Protein AF-A0A4W5K0P4-F1 (afdb_monomer_lite)

pLDDT: mean 74.25, std 20.47, range [33.38, 96.25]

InterPro domains:
  IPR008952 Tetraspanin, EC2 domain superfamily [G3DSA:1.10.1450.10] (72-177)
  IPR008952 Tetraspanin, EC2 domain superfamily [SSF48652] (76-177)
  IPR018499 Tetraspanin/Peripherin [PF00335] (19-196)
  IPR018499 Tetraspanin/Peripherin [PTHR19282] (19-193)
  IPR018503 Tetraspanin, conserved site [PS00421] (25-47)

Foldseek 3Di:
DVVVVVVCVPAPVNVVVVVVVVVVVVVVVVLVVLCVCCVVVVDPVSNVVSVVVVVVVVVVVVVVVVVCVVCVVCVDLVNQLVCCQEPAAAPPNPDPVNVVVLCLCQVLLADGQAWLQSNVNGNNCVNPVLFSGHLSQFDADPDPPDRDQDPSSCVRNPNPVGGRGGHSNVSVCVVCVVVVVVVVVVVVVVVVCCVVDDDPCVVVVVVVVVVCVVWFDDWDWDWDDDPDDDTWTWTWTDGPPDTDTDGDDDDD

Secondary structure (DSSP, 8-state):
-HHHHHHHHT-HHHHHHHHHHHHHHHHHHHHHHHHHHHHHTT-HHHHHHHHHHHHHHHHHHHHHHHHHHHGGGGGSHHHHHHHHHHH--SS-TT-HHHHHHHHHHHHTT--SSS-GGGGTTSHHHHH-TT-SS-GGGBPBPSSTT---BTTHHHHHTT-TTTB--S-HHHHHHHHHHHHHHHHHHHHHHHHHHHHH---TTHHHHHHHHHHHHTTEEEEEEEEEEETTTEEEEEEEEEETTEEEEEE-----

Radius of gyration: 28.39 Å; chains: 1; bounding box: 54×51×85 Å

Structure (mmCIF, N/CA/C/O backbone):
data_AF-A0A4W5K0P4-F1
#
_entry.id   AF-A0A4W5K0P4-F1
#
loop_
_atom_site.group_PDB
_atom_site.id
_atom_site.type_symbol
_atom_site.label_atom_id
_atom_site.label_alt_id
_atom_site.label_comp_id
_atom_site.label_asym_id
_atom_site.label_entity_id
_atom_site.label_seq_id
_atom_site.pdbx_PDB_ins_code
_atom_site.Cartn_x
_atom_site.Cartn_y
_atom_site.Cartn_z
_atom_site.occupancy
_atom_site.B_iso_or_equiv
_atom_site.auth_seq_id
_atom_site.auth_comp_id
_atom_site.auth_asym_id
_atom_site.auth_atom_id
_atom_site.pdbx_PDB_model_num
ATOM 1 N N . PRO A 1 1 ? -4.921 -32.127 0.036 1.00 45.09 1 PRO A N 1
ATOM 2 C CA . PRO A 1 1 ? -4.388 -31.527 -1.209 1.00 45.09 1 PRO A CA 1
ATOM 3 C C . PRO A 1 1 ? -3.030 -30.856 -0.953 1.00 45.09 1 PRO A C 1
ATOM 5 O O . PRO A 1 1 ? -2.953 -29.723 -0.488 1.00 45.09 1 PRO A O 1
ATOM 8 N N . THR A 1 2 ? -1.956 -31.602 -1.197 1.00 52.75 2 THR A N 1
ATOM 9 C CA . THR A 1 2 ? -0.559 -31.176 -1.003 1.00 52.75 2 THR A CA 1
ATOM 10 C C . THR A 1 2 ? -0.162 -29.991 -1.892 1.00 52.75 2 THR A C 1
ATOM 12 O O . THR A 1 2 ? 0.680 -29.202 -1.486 1.00 52.75 2 THR A O 1
ATOM 15 N N . GLY A 1 3 ? -0.854 -29.774 -3.018 1.00 55.34 3 GLY A N 1
ATOM 16 C CA . GLY A 1 3 ? -0.599 -28.649 -3.929 1.00 55.34 3 GLY A CA 1
ATOM 17 C C . GLY A 1 3 ? -0.893 -27.252 -3.361 1.00 55.34 3 GLY A C 1
ATOM 18 O O . GLY A 1 3 ? -0.194 -26.308 -3.702 1.00 55.34 3 GLY A O 1
ATOM 19 N N . PHE A 1 4 ? -1.859 -27.094 -2.443 1.00 56.44 4 PHE A N 1
ATOM 20 C CA . PHE A 1 4 ? -2.135 -25.775 -1.843 1.00 56.44 4 PHE A CA 1
ATOM 21 C C . PHE A 1 4 ? -1.059 -25.374 -0.821 1.00 56.44 4 PHE A C 1
ATOM 23 O O . PHE A 1 4 ? -0.745 -24.198 -0.680 1.00 56.44 4 PHE A O 1
ATOM 30 N N . ARG A 1 5 ? -0.442 -26.352 -0.134 1.00 55.12 5 ARG A N 1
ATOM 31 C CA . ARG A 1 5 ? 0.670 -26.077 0.792 1.00 55.12 5 ARG A CA 1
ATOM 32 C C . ARG A 1 5 ? 1.941 -25.667 0.049 1.00 55.12 5 ARG A C 1
ATOM 34 O O . ARG A 1 5 ? 2.635 -24.799 0.551 1.00 55.12 5 ARG A O 1
ATOM 41 N N . GLU A 1 6 ? 2.203 -26.229 -1.129 1.00 53.91 6 GLU A N 1
ATOM 42 C CA . GLU A 1 6 ? 3.367 -25.890 -1.968 1.00 53.91 6 GLU A CA 1
ATOM 43 C C . GLU A 1 6 ? 3.278 -24.460 -2.539 1.00 53.91 6 GLU A C 1
ATOM 45 O O . GLU A 1 6 ? 4.258 -23.722 -2.510 1.00 53.91 6 GLU A O 1
ATOM 50 N N . ILE A 1 7 ? 2.088 -24.017 -2.968 1.00 54.47 7 ILE A N 1
ATOM 51 C CA . ILE A 1 7 ? 1.881 -22.657 -3.509 1.00 54.47 7 ILE A CA 1
ATOM 52 C C . ILE A 1 7 ? 1.993 -21.590 -2.408 1.00 54.47 7 ILE A C 1
ATOM 54 O O . ILE A 1 7 ? 2.559 -20.519 -2.631 1.00 54.47 7 ILE A O 1
ATOM 58 N N . VAL A 1 8 ? 1.496 -21.887 -1.203 1.00 53.12 8 VAL A N 1
ATOM 59 C CA . VAL A 1 8 ? 1.606 -20.979 -0.051 1.00 53.12 8 VAL A CA 1
ATOM 60 C C . VAL A 1 8 ? 3.039 -20.987 0.511 1.00 53.12 8 VAL A C 1
ATOM 62 O O . VAL A 1 8 ? 3.533 -19.931 0.888 1.00 53.12 8 VAL A O 1
ATOM 65 N N . ALA A 1 9 ? 3.743 -22.130 0.486 1.00 52.44 9 ALA A N 1
ATOM 66 C CA . ALA A 1 9 ? 5.130 -22.286 0.949 1.00 52.44 9 ALA A CA 1
ATOM 67 C C . ALA A 1 9 ? 6.178 -21.517 0.121 1.00 52.44 9 ALA A C 1
ATOM 69 O O . ALA A 1 9 ? 7.232 -21.176 0.652 1.00 52.44 9 ALA A O 1
ATOM 70 N N . ALA A 1 10 ? 5.901 -21.233 -1.154 1.00 57.44 10 ALA A N 1
ATOM 71 C CA . ALA A 1 10 ? 6.883 -20.672 -2.083 1.00 57.44 10 ALA A CA 1
ATOM 72 C C . ALA A 1 10 ? 7.150 -19.163 -1.914 1.00 57.44 10 ALA A C 1
ATOM 74 O O . ALA A 1 10 ? 8.086 -18.643 -2.514 1.00 57.44 10 ALA A O 1
ATOM 75 N N . ASN A 1 11 ? 6.348 -18.443 -1.121 1.00 61.38 11 ASN A N 1
ATOM 76 C CA . ASN A 1 11 ? 6.392 -16.982 -1.072 1.00 61.38 11 ASN A CA 1
ATOM 77 C C . ASN A 1 11 ? 6.234 -16.458 0.374 1.00 61.38 11 ASN A C 1
ATOM 79 O O . ASN A 1 11 ? 5.111 -16.384 0.884 1.00 61.38 11 ASN A O 1
ATOM 83 N N . PRO A 1 12 ? 7.325 -16.037 1.046 1.00 65.06 12 PRO A N 1
ATOM 84 C CA . PRO A 1 12 ? 7.308 -15.600 2.454 1.00 65.06 12 PRO A CA 1
ATOM 85 C C . PRO A 1 12 ? 6.391 -14.389 2.724 1.00 65.06 12 PRO A C 1
ATOM 87 O O . PRO A 1 12 ? 5.959 -14.153 3.857 1.00 65.06 12 PRO A O 1
ATOM 90 N N . LEU A 1 13 ? 6.041 -13.645 1.673 1.00 67.88 13 LEU A N 1
ATOM 91 C CA . LEU A 1 13 ? 5.169 -12.475 1.731 1.00 67.88 13 LEU A CA 1
ATOM 92 C C . LEU A 1 13 ? 3.700 -12.851 2.014 1.00 67.88 13 LEU A C 1
ATOM 94 O O . LEU A 1 13 ? 3.039 -12.171 2.800 1.00 67.88 13 LEU A O 1
ATOM 98 N N . PHE A 1 14 ? 3.201 -13.974 1.476 1.00 72.12 14 PHE A N 1
ATOM 99 C CA . PHE A 1 14 ? 1.816 -14.410 1.717 1.00 72.12 14 PHE A CA 1
ATOM 100 C C . PHE A 1 14 ? 1.593 -14.892 3.149 1.00 72.12 14 PHE A C 1
ATOM 102 O O . PHE A 1 14 ? 0.572 -14.557 3.747 1.00 72.12 14 PHE A O 1
ATOM 109 N N . PHE A 1 15 ? 2.547 -15.626 3.732 1.00 77.38 15 PHE A N 1
ATOM 110 C CA . PHE A 1 15 ? 2.447 -16.009 5.142 1.00 77.38 15 PHE A CA 1
ATOM 111 C C . PHE A 1 15 ? 2.381 -14.779 6.035 1.00 77.38 15 PHE A C 1
ATOM 113 O O . PHE A 1 15 ? 1.486 -14.683 6.870 1.00 77.38 15 PHE A O 1
ATOM 120 N N . THR A 1 16 ? 3.280 -13.818 5.814 1.00 79.00 16 THR A N 1
ATOM 121 C CA . THR A 1 16 ? 3.304 -12.563 6.571 1.00 79.00 16 THR A CA 1
ATOM 122 C C . THR A 1 16 ? 1.956 -11.843 6.488 1.00 79.00 16 THR A C 1
ATOM 124 O O . THR A 1 16 ? 1.392 -11.490 7.522 1.00 79.00 16 THR A O 1
ATOM 127 N N . GLY A 1 17 ? 1.387 -11.705 5.285 1.00 83.19 17 GLY A N 1
ATOM 128 C CA . GLY A 1 17 ? 0.074 -11.084 5.092 1.00 83.19 17 GLY A CA 1
ATOM 129 C C . GLY A 1 17 ? -1.054 -11.793 5.852 1.00 83.19 17 GLY A C 1
ATOM 130 O O . GLY A 1 17 ? -1.831 -11.145 6.552 1.00 83.19 17 GLY A O 1
ATOM 131 N N . VAL A 1 18 ? -1.118 -13.126 5.782 1.00 86.94 18 VAL A N 1
ATOM 132 C CA . VAL A 1 18 ? -2.143 -13.918 6.487 1.00 86.94 18 VAL A CA 1
ATOM 133 C C . VAL A 1 18 ? -2.012 -13.785 8.005 1.00 86.94 18 VAL A C 1
ATOM 135 O O . VAL A 1 18 ? -3.021 -13.606 8.686 1.00 86.94 18 VAL A O 1
ATOM 138 N N . TYR A 1 19 ? -0.791 -13.827 8.546 1.00 88.38 19 TYR A N 1
ATOM 139 C CA . TYR A 1 19 ? -0.564 -13.640 9.982 1.00 88.38 19 TYR A CA 1
ATOM 140 C C . TYR A 1 19 ? -0.995 -12.250 10.459 1.00 88.38 19 TYR A C 1
ATOM 142 O O . TYR A 1 19 ? -1.603 -12.147 11.524 1.00 88.38 19 TYR A O 1
ATOM 150 N N . ILE A 1 20 ? -0.744 -11.200 9.669 1.00 90.00 20 ILE A N 1
ATOM 151 C CA . ILE A 1 20 ? -1.183 -9.833 9.990 1.00 90.00 20 ILE A CA 1
ATOM 152 C C . ILE A 1 20 ? -2.712 -9.754 10.030 1.00 90.00 20 ILE A C 1
ATOM 154 O O . ILE A 1 20 ? -3.271 -9.271 11.014 1.00 90.00 20 ILE A O 1
ATOM 158 N N . ILE A 1 21 ? -3.396 -10.269 9.003 1.00 88.81 21 ILE A N 1
ATOM 159 C CA . ILE A 1 21 ? -4.866 -10.251 8.933 1.00 88.81 21 ILE A CA 1
ATOM 160 C C . ILE A 1 21 ? -5.475 -11.030 10.106 1.00 88.81 21 ILE A C 1
ATOM 162 O O . ILE A 1 21 ? -6.422 -10.560 10.736 1.00 88.81 21 ILE A O 1
ATOM 166 N N . LEU A 1 22 ? -4.914 -12.195 10.439 1.00 92.62 22 LEU A N 1
ATOM 167 C CA . LEU A 1 22 ? -5.380 -13.013 11.557 1.00 92.62 22 LEU A CA 1
ATOM 168 C C . LEU A 1 22 ? -5.183 -12.301 12.900 1.00 92.62 22 LEU A C 1
ATOM 170 O O . LEU A 1 22 ? -6.098 -12.292 13.724 1.00 92.62 22 LEU A O 1
ATOM 174 N N . ALA A 1 23 ? -4.023 -11.677 13.113 1.00 91.62 23 ALA A N 1
ATOM 175 C CA . ALA A 1 23 ? -3.739 -10.922 14.329 1.00 91.62 23 ALA A CA 1
ATOM 176 C C . ALA A 1 23 ? -4.684 -9.719 14.487 1.00 91.62 23 ALA A C 1
ATOM 178 O O . ALA A 1 23 ? -5.264 -9.533 15.558 1.00 91.62 23 ALA A O 1
ATOM 179 N N . MET A 1 24 ? -4.901 -8.949 13.415 1.00 91.50 24 MET A N 1
ATOM 180 C CA . MET A 1 24 ? -5.841 -7.823 13.415 1.00 91.50 24 MET A CA 1
ATOM 181 C C . MET A 1 24 ? -7.276 -8.287 13.684 1.00 91.50 24 MET A C 1
ATOM 183 O O . MET A 1 24 ? -7.950 -7.730 14.549 1.00 91.50 24 MET A O 1
ATOM 187 N N . GLY A 1 25 ? -7.736 -9.346 13.012 1.00 90.94 25 GLY A N 1
ATOM 188 C CA . GLY A 1 25 ? -9.074 -9.903 13.220 1.00 90.94 25 GLY A CA 1
ATOM 189 C C . GLY A 1 25 ? -9.297 -10.402 14.650 1.00 90.94 25 GLY A C 1
ATOM 190 O O . GLY A 1 25 ? -10.334 -10.116 15.249 1.00 90.94 25 GLY A O 1
ATOM 191 N N . ALA A 1 26 ? -8.310 -11.086 15.235 1.00 93.31 26 ALA A N 1
ATOM 192 C CA . ALA A 1 26 ? -8.371 -11.538 16.623 1.00 93.31 26 ALA A CA 1
ATOM 193 C C . ALA A 1 26 ? -8.430 -10.362 17.611 1.00 93.31 26 ALA A C 1
ATOM 195 O O . ALA A 1 26 ? -9.224 -10.390 18.551 1.00 93.31 26 ALA A O 1
ATOM 196 N N . MET A 1 27 ? -7.641 -9.308 17.382 1.00 90.06 27 MET A N 1
ATOM 197 C CA . MET A 1 27 ? -7.664 -8.100 18.208 1.00 90.06 27 MET A CA 1
ATOM 198 C C . MET A 1 27 ? -9.034 -7.411 18.158 1.00 90.06 27 MET A C 1
ATOM 200 O O . MET A 1 27 ? -9.600 -7.108 19.207 1.00 90.06 27 MET A O 1
ATOM 204 N N . LEU A 1 28 ? -9.606 -7.228 16.963 1.00 89.00 28 LEU A N 1
ATOM 205 C CA . LEU A 1 28 ? -10.938 -6.635 16.788 1.00 89.00 28 LEU A CA 1
ATOM 206 C C . LEU A 1 28 ? -12.032 -7.471 17.463 1.00 89.00 28 LEU A C 1
ATOM 208 O O . LEU A 1 28 ? -12.906 -6.921 18.135 1.00 89.00 28 LEU A O 1
ATOM 212 N N . PHE A 1 29 ? -11.963 -8.798 17.342 1.00 89.25 29 PHE A N 1
ATOM 213 C CA . PHE A 1 29 ? -12.895 -9.702 18.012 1.00 89.25 29 PHE A CA 1
ATOM 214 C C . PHE A 1 29 ? -12.814 -9.583 19.540 1.00 89.25 29 PHE A C 1
ATOM 216 O O . PHE A 1 29 ? -13.847 -9.489 20.203 1.00 89.25 29 PHE A O 1
ATOM 223 N N . LEU A 1 30 ? -11.604 -9.533 20.107 1.00 89.25 30 LEU A N 1
ATOM 224 C CA . LEU A 1 30 ? -11.405 -9.357 21.548 1.00 89.25 30 LEU A CA 1
ATOM 225 C C . LEU A 1 30 ? -11.933 -8.007 22.038 1.00 89.25 30 LEU A C 1
ATOM 227 O O . LEU A 1 30 ? -12.616 -7.964 23.060 1.00 89.25 30 LEU A O 1
ATOM 231 N N . LEU A 1 31 ? -11.673 -6.920 21.306 1.00 87.75 31 LEU A N 1
ATOM 232 C CA . LEU A 1 31 ? -12.207 -5.596 21.633 1.00 87.75 31 LEU A CA 1
ATOM 233 C C . LEU A 1 31 ? -13.742 -5.601 21.625 1.00 87.75 31 LEU A C 1
ATOM 235 O O . LEU A 1 31 ? -14.359 -5.135 22.583 1.00 87.75 31 LEU A O 1
ATOM 239 N N . GLY A 1 32 ? -14.364 -6.197 20.604 1.00 84.56 32 GLY A N 1
ATOM 240 C CA . GLY A 1 32 ? -15.820 -6.330 20.524 1.00 84.56 32 GLY A CA 1
ATOM 241 C C . GLY A 1 32 ? -16.409 -7.180 21.654 1.00 84.56 32 GLY A C 1
ATOM 242 O O . GLY A 1 32 ? -17.404 -6.795 22.271 1.00 84.56 32 GLY A O 1
ATOM 243 N N . PHE A 1 33 ? -15.774 -8.308 21.980 1.00 86.06 33 PHE A N 1
ATOM 244 C CA . PHE A 1 33 ? -16.205 -9.183 23.070 1.00 86.06 33 PHE A CA 1
ATOM 245 C C . PHE A 1 33 ? -16.117 -8.487 24.433 1.00 86.06 33 PHE A C 1
ATOM 247 O O . PHE A 1 33 ? -17.071 -8.547 25.209 1.00 86.06 33 PHE A O 1
ATOM 254 N N . LEU A 1 34 ? -15.011 -7.788 24.711 1.00 82.88 34 LEU A N 1
ATOM 255 C CA . LEU A 1 34 ? -14.825 -7.025 25.948 1.00 82.88 34 LEU A CA 1
ATOM 256 C C . LEU A 1 34 ? -15.831 -5.878 26.065 1.00 82.88 34 LEU A C 1
ATOM 258 O O . LEU A 1 34 ? -16.410 -5.700 27.135 1.00 82.88 34 LEU A O 1
ATOM 262 N N . GLY A 1 35 ? -16.097 -5.152 24.976 1.00 81.06 35 GLY A N 1
ATOM 263 C CA . GLY A 1 35 ? -17.122 -4.107 24.948 1.00 81.06 35 GLY A CA 1
ATOM 264 C C . GLY A 1 35 ? -18.519 -4.659 25.252 1.00 81.06 35 GLY A C 1
ATOM 265 O O . GLY A 1 35 ? -19.211 -4.155 26.137 1.00 81.06 35 GLY A O 1
ATOM 266 N N . CYS A 1 36 ? -18.906 -5.752 24.586 1.00 79.69 36 CYS A N 1
ATOM 267 C CA . CYS A 1 36 ? -20.209 -6.394 24.778 1.00 79.69 36 CYS A CA 1
ATOM 268 C C . CYS A 1 36 ? -20.370 -6.962 26.200 1.00 79.69 36 CYS A C 1
ATOM 270 O O . CYS A 1 36 ? -21.347 -6.674 26.891 1.00 79.69 36 CYS A O 1
ATOM 272 N N . CYS A 1 37 ? -19.380 -7.713 26.690 1.00 77.88 37 CYS A N 1
ATOM 273 C CA . CYS A 1 37 ? -19.396 -8.264 28.046 1.00 77.88 37 CYS A CA 1
ATOM 274 C C . CYS A 1 37 ? -19.338 -7.179 29.131 1.00 77.88 37 CYS A C 1
ATOM 276 O O . CYS A 1 37 ? -19.959 -7.346 30.181 1.00 77.88 37 CYS A O 1
ATOM 278 N N . GLY A 1 38 ? -18.626 -6.075 28.890 1.00 78.12 38 GLY A N 1
ATOM 279 C CA . GLY A 1 38 ? -18.557 -4.928 29.797 1.00 78.12 38 GLY A CA 1
ATOM 280 C C . GLY A 1 38 ? -19.900 -4.241 29.972 1.00 78.12 38 GLY A C 1
ATOM 281 O O . GLY A 1 38 ? -20.278 -3.934 31.102 1.00 78.12 38 GLY A O 1
ATOM 282 N N . ALA A 1 39 ? -20.641 -4.080 28.874 1.00 80.19 39 ALA A N 1
ATOM 283 C CA . ALA A 1 39 ? -21.993 -3.539 28.896 1.00 80.19 39 ALA A CA 1
ATOM 284 C C . ALA A 1 39 ? -22.977 -4.482 29.610 1.00 80.19 39 ALA A C 1
ATOM 286 O O . ALA A 1 39 ? -23.703 -4.041 30.495 1.00 80.19 39 ALA A O 1
ATOM 287 N N . ILE A 1 40 ? -22.965 -5.782 29.285 1.00 83.06 40 ILE A N 1
ATOM 288 C CA . ILE A 1 40 ? -23.907 -6.765 29.857 1.00 83.06 40 ILE A CA 1
ATOM 289 C C . ILE A 1 40 ? -23.682 -6.968 31.359 1.00 83.06 40 ILE A C 1
ATOM 291 O O . ILE A 1 40 ? -24.641 -7.112 32.111 1.00 83.06 40 ILE A O 1
ATOM 295 N N . ARG A 1 41 ? -22.424 -7.020 31.815 1.00 80.31 41 ARG A N 1
ATOM 296 C CA . ARG A 1 41 ? -22.108 -7.289 33.228 1.00 80.31 41 ARG A CA 1
ATOM 297 C C . ARG A 1 41 ? -22.147 -6.052 34.124 1.00 80.31 41 ARG A C 1
ATOM 299 O O . ARG A 1 41 ? -21.821 -6.184 35.300 1.00 80.31 41 ARG A O 1
ATOM 306 N N . GLU A 1 42 ? -22.445 -4.871 33.573 1.00 86.06 42 GLU A N 1
ATOM 307 C CA . GLU A 1 42 ? -22.374 -3.571 34.264 1.00 86.06 42 GLU A CA 1
ATOM 308 C C . GLU A 1 42 ? -21.068 -3.370 35.070 1.00 86.06 42 GLU A C 1
ATOM 310 O O . GLU A 1 42 ? -21.001 -2.622 36.050 1.00 86.06 42 GLU A O 1
ATOM 315 N N . ASN A 1 43 ? -19.985 -4.044 34.662 1.00 77.81 43 ASN A N 1
ATOM 316 C CA . ASN A 1 43 ? -18.726 -4.024 35.390 1.00 77.81 43 ASN A CA 1
ATOM 317 C C . ASN A 1 43 ? -17.917 -2.801 34.961 1.00 77.81 43 ASN A C 1
ATOM 319 O O . ASN A 1 43 ? -17.220 -2.816 33.943 1.00 77.81 43 ASN A O 1
ATOM 323 N N . LYS A 1 44 ? -17.974 -1.755 35.788 1.00 77.06 44 LYS A N 1
ATOM 324 C CA . LYS A 1 44 ? -17.263 -0.487 35.576 1.00 77.06 44 LYS A CA 1
ATOM 325 C C . LYS A 1 44 ? -15.763 -0.670 35.346 1.00 77.06 44 LYS A C 1
ATOM 327 O O . LYS A 1 44 ? -15.198 0.050 34.532 1.00 77.06 44 LYS A O 1
ATOM 332 N N . CYS A 1 45 ? -15.122 -1.635 36.009 1.00 71.81 45 CYS A N 1
ATOM 333 C CA . CYS A 1 45 ? -13.695 -1.897 35.817 1.00 71.81 45 CYS A CA 1
ATOM 334 C C . CYS A 1 45 ? -13.403 -2.457 34.418 1.00 71.81 45 CYS A C 1
ATOM 336 O O . CYS A 1 45 ? -12.418 -2.064 33.797 1.00 71.81 45 CYS A O 1
ATOM 338 N N . LEU A 1 46 ? -14.271 -3.333 33.898 1.00 74.38 46 LEU A N 1
ATOM 339 C CA . LEU A 1 46 ? -14.122 -3.896 32.552 1.00 74.38 46 LEU A CA 1
ATOM 340 C C . LEU A 1 46 ? -14.383 -2.836 31.471 1.00 74.38 46 LEU A C 1
ATOM 342 O O . LEU A 1 46 ? -13.655 -2.765 30.483 1.00 74.38 46 LEU A O 1
ATOM 346 N N . LEU A 1 47 ? -15.383 -1.978 31.691 1.00 78.81 47 LEU A N 1
ATOM 347 C CA . LEU A 1 47 ? -15.703 -0.865 30.798 1.00 78.81 47 LEU A CA 1
ATOM 348 C C . LEU A 1 47 ? -14.583 0.191 30.775 1.00 78.81 47 LEU A C 1
ATOM 350 O O . LEU A 1 47 ? -14.226 0.687 29.709 1.00 78.81 47 LEU A O 1
ATOM 354 N N . LEU A 1 48 ? -13.984 0.494 31.933 1.00 76.69 48 LEU A N 1
ATOM 355 C CA . LEU A 1 48 ? -12.849 1.415 32.034 1.00 76.69 48 LEU A CA 1
ATOM 356 C C . LEU A 1 48 ? -11.605 0.849 31.344 1.00 76.69 48 LEU A C 1
ATOM 358 O O . LEU A 1 48 ? -10.928 1.575 30.624 1.00 76.69 48 LEU A O 1
ATOM 362 N N . PHE A 1 49 ? -11.326 -0.448 31.495 1.00 80.25 49 PHE A N 1
ATOM 363 C CA . PHE A 1 49 ? -10.231 -1.102 30.775 1.00 80.25 49 PHE A CA 1
ATOM 364 C C . PHE A 1 49 ? -10.424 -1.038 29.253 1.00 80.25 49 PHE A C 1
ATOM 366 O O . PHE A 1 49 ? -9.495 -0.685 28.530 1.00 80.25 49 PHE A O 1
ATOM 373 N N . PHE A 1 50 ? -11.639 -1.307 28.771 1.00 83.25 50 PHE A N 1
ATOM 374 C CA . PHE A 1 50 ? -11.989 -1.167 27.358 1.00 83.25 50 PHE A CA 1
ATOM 375 C C . PHE A 1 50 ? -11.770 0.266 26.845 1.00 83.25 50 PHE A C 1
ATOM 377 O O . PHE A 1 50 ? -11.132 0.455 25.810 1.00 83.25 50 PHE A O 1
ATOM 384 N N . PHE A 1 51 ? -12.213 1.275 27.600 1.00 80.94 51 PHE A N 1
ATOM 385 C CA . PHE A 1 51 ? -11.984 2.681 27.261 1.00 80.94 51 PHE A CA 1
ATOM 386 C C . PHE A 1 51 ? -10.490 3.033 27.198 1.00 80.94 51 PHE A C 1
ATOM 388 O O . PHE A 1 51 ? -10.048 3.682 26.253 1.00 80.94 51 PHE A O 1
ATOM 395 N N . MET A 1 52 ? -9.691 2.561 28.161 1.00 82.81 52 MET A N 1
ATOM 396 C CA . MET A 1 52 ? -8.241 2.782 28.166 1.00 82.81 52 MET A CA 1
ATOM 397 C C . MET A 1 52 ? -7.550 2.135 26.961 1.00 82.81 52 MET A C 1
ATOM 399 O O . MET A 1 52 ? -6.667 2.753 26.370 1.00 82.81 52 MET A O 1
ATOM 403 N N . LEU A 1 53 ? -7.955 0.923 26.562 1.00 86.00 53 LEU A N 1
ATOM 404 C CA . LEU A 1 53 ? -7.428 0.274 25.358 1.00 86.00 53 LEU A CA 1
ATOM 405 C C . LEU A 1 53 ? -7.749 1.074 24.091 1.00 86.00 53 LEU A C 1
ATOM 407 O O . LEU A 1 53 ? -6.855 1.294 23.277 1.00 86.00 53 LEU A O 1
ATOM 411 N N . ILE A 1 54 ? -8.989 1.548 23.945 1.00 84.44 54 ILE A N 1
ATOM 412 C CA . ILE A 1 54 ? -9.382 2.403 22.815 1.00 84.44 54 ILE A CA 1
ATOM 413 C C . ILE A 1 54 ? -8.571 3.698 22.803 1.00 84.44 54 ILE A C 1
ATOM 415 O O . ILE A 1 54 ? -8.094 4.102 21.748 1.00 84.44 54 ILE A O 1
ATOM 419 N N . LEU A 1 55 ? -8.363 4.328 23.960 1.00 83.19 55 LEU A N 1
ATOM 420 C CA . LEU A 1 55 ? -7.571 5.552 24.064 1.00 83.19 55 LEU A CA 1
ATOM 421 C C . LEU A 1 55 ? -6.120 5.334 23.611 1.00 83.19 55 LEU A C 1
ATOM 423 O O . LEU A 1 55 ? -5.574 6.163 22.889 1.00 83.19 55 LEU A O 1
ATOM 427 N N . VAL A 1 56 ? -5.499 4.212 23.985 1.00 87.69 56 VAL A N 1
ATOM 428 C CA . VAL A 1 56 ? -4.142 3.867 23.527 1.00 87.69 56 VAL A CA 1
ATOM 429 C C . VAL A 1 56 ? -4.104 3.650 22.014 1.00 87.69 56 VAL A C 1
ATOM 431 O O . VAL A 1 56 ? -3.188 4.146 21.360 1.00 87.69 56 VAL A O 1
ATOM 434 N N . ILE A 1 57 ? -5.099 2.958 21.449 1.00 88.81 57 ILE A N 1
ATOM 435 C CA . ILE A 1 57 ? -5.212 2.759 19.995 1.00 88.81 57 ILE A CA 1
ATOM 436 C C . ILE A 1 57 ? -5.361 4.108 19.288 1.00 88.81 57 ILE A C 1
ATOM 438 O O . ILE A 1 57 ? -4.620 4.379 18.351 1.00 88.81 57 ILE A O 1
ATOM 442 N N . PHE A 1 58 ? -6.225 4.992 19.788 1.00 84.69 58 PHE A N 1
ATOM 443 C CA . PHE A 1 58 ? -6.424 6.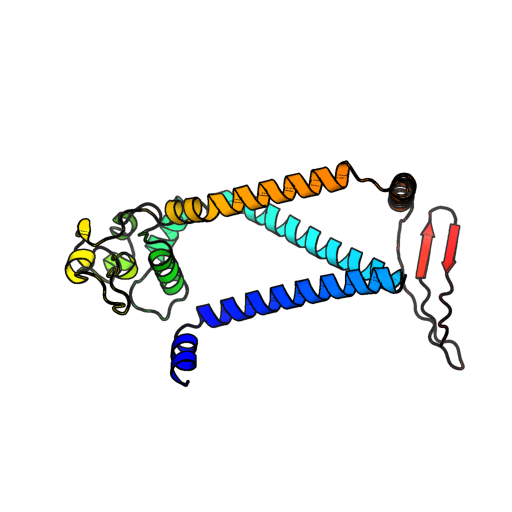328 19.230 1.00 84.69 58 PHE A CA 1
ATOM 444 C C . PHE A 1 58 ? -5.138 7.166 19.241 1.00 84.69 58 PHE A C 1
ATOM 446 O O . PHE A 1 58 ? -4.805 7.818 18.253 1.00 84.69 58 PHE A O 1
ATOM 453 N N . LEU A 1 59 ? -4.371 7.131 20.335 1.00 91.31 59 LEU A N 1
ATOM 454 C CA . LEU A 1 59 ? -3.079 7.819 20.400 1.00 91.31 59 LEU A CA 1
ATOM 455 C C . LEU A 1 59 ? -2.057 7.222 19.424 1.00 91.31 59 LEU A C 1
ATOM 457 O O . LEU A 1 59 ? -1.291 7.970 18.815 1.00 91.31 59 LEU A O 1
ATOM 461 N N . ALA A 1 60 ? -2.046 5.898 19.254 1.00 91.94 60 ALA A N 1
ATOM 462 C CA . ALA A 1 60 ? -1.183 5.228 18.286 1.00 91.94 60 ALA A CA 1
ATOM 463 C C . ALA A 1 60 ? -1.562 5.585 16.838 1.00 91.94 60 ALA A C 1
ATOM 465 O O . ALA A 1 60 ? -0.680 5.884 16.034 1.00 91.94 60 ALA A O 1
ATOM 466 N N . GLU A 1 61 ? -2.856 5.620 16.517 1.00 87.44 61 GLU A N 1
ATOM 467 C CA . GLU A 1 61 ? -3.374 6.058 15.217 1.00 87.44 61 GLU A CA 1
ATOM 468 C C . GLU A 1 61 ? -3.036 7.524 14.939 1.00 87.44 61 GLU A C 1
ATOM 470 O O . GLU A 1 61 ? -2.557 7.846 13.853 1.00 87.44 61 GLU A O 1
ATOM 475 N N . LEU A 1 62 ? -3.196 8.410 15.927 1.00 89.94 62 LEU A N 1
ATOM 476 C CA . LEU A 1 62 ? -2.813 9.816 15.810 1.00 89.94 62 LEU A CA 1
ATOM 477 C C . LEU A 1 62 ? -1.308 9.965 15.552 1.00 89.94 62 LEU A C 1
ATOM 479 O O . LEU A 1 62 ? -0.905 10.723 14.670 1.00 89.94 62 LEU A O 1
ATOM 483 N N . ALA A 1 63 ? -0.470 9.227 16.284 1.00 94.94 63 ALA A N 1
ATOM 484 C CA . ALA A 1 63 ? 0.974 9.227 16.069 1.00 94.94 63 ALA A CA 1
ATOM 485 C C . ALA A 1 63 ? 1.338 8.723 14.663 1.00 94.94 63 ALA A C 1
ATOM 487 O O . ALA A 1 63 ? 2.154 9.348 13.983 1.00 94.94 63 ALA A O 1
ATOM 488 N N . ALA A 1 64 ? 0.704 7.643 14.198 1.00 91.19 64 ALA A N 1
ATOM 489 C CA . ALA A 1 64 ? 0.893 7.117 12.849 1.00 91.19 64 ALA A CA 1
ATOM 490 C C . ALA A 1 64 ? 0.441 8.115 11.770 1.00 91.19 64 ALA A C 1
ATOM 492 O O . ALA A 1 64 ? 1.145 8.297 10.779 1.00 91.19 64 ALA A O 1
ATOM 493 N N . ALA A 1 65 ? -0.681 8.810 11.972 1.00 87.81 65 ALA A N 1
ATOM 494 C CA . ALA A 1 65 ? -1.185 9.829 11.054 1.00 87.81 65 ALA A CA 1
ATOM 495 C C . ALA A 1 65 ? -0.245 11.041 10.966 1.00 87.81 65 ALA A C 1
ATOM 497 O O . ALA A 1 65 ? 0.059 11.509 9.868 1.00 87.81 65 ALA A O 1
ATOM 498 N N . ILE A 1 66 ? 0.270 11.521 12.103 1.00 93.19 66 ILE A N 1
ATOM 499 C CA . ILE A 1 66 ? 1.275 12.595 12.139 1.00 93.19 66 ILE A CA 1
ATOM 500 C C . ILE A 1 66 ? 2.549 12.146 11.419 1.00 93.19 66 ILE A C 1
ATOM 502 O O . ILE A 1 66 ? 3.093 12.899 10.613 1.00 93.19 66 ILE A O 1
ATOM 506 N N . LEU A 1 67 ? 3.008 10.916 11.663 1.00 91.88 67 LEU A N 1
ATOM 507 C CA . LEU A 1 67 ? 4.179 10.359 10.992 1.00 91.88 67 LEU A CA 1
ATOM 508 C C . LEU A 1 67 ? 3.967 10.295 9.474 1.00 91.88 67 LEU A C 1
ATOM 510 O O . LEU A 1 67 ? 4.800 10.787 8.719 1.00 91.88 67 LEU A O 1
ATOM 514 N N . ALA A 1 68 ? 2.827 9.772 9.022 1.00 88.12 68 ALA A N 1
ATOM 515 C CA . ALA A 1 68 ? 2.464 9.736 7.609 1.00 88.12 68 ALA A CA 1
ATOM 516 C C . ALA A 1 68 ? 2.420 11.143 6.991 1.00 88.12 68 ALA A C 1
ATOM 518 O O . ALA A 1 68 ? 2.875 11.337 5.865 1.00 88.12 68 ALA A O 1
ATOM 519 N N . PHE A 1 69 ? 1.933 12.139 7.734 1.00 87.06 69 PHE A N 1
ATOM 520 C CA . PHE A 1 69 ? 1.915 13.529 7.289 1.00 87.06 69 PHE A CA 1
ATOM 521 C C . PHE A 1 69 ? 3.319 14.133 7.188 1.00 87.06 69 PHE A C 1
ATOM 523 O O . PHE A 1 69 ? 3.605 14.821 6.215 1.00 87.06 69 PHE A O 1
ATOM 530 N N . ILE A 1 70 ? 4.214 13.874 8.142 1.00 89.31 70 ILE A N 1
ATOM 531 C CA . ILE A 1 70 ? 5.605 14.355 8.081 1.00 89.31 70 ILE A CA 1
ATOM 532 C C . ILE A 1 70 ? 6.336 13.707 6.901 1.00 89.31 70 ILE A C 1
ATOM 534 O O . ILE A 1 70 ? 6.985 14.389 6.114 1.00 89.31 70 ILE A O 1
ATOM 538 N N . PHE A 1 71 ? 6.183 12.394 6.732 1.00 84.44 71 PHE A N 1
ATOM 539 C CA . PHE A 1 71 ? 6.834 11.635 5.666 1.00 84.44 71 PHE A CA 1
ATOM 540 C C . PHE A 1 71 ? 6.121 11.727 4.311 1.00 84.44 71 PHE A C 1
ATOM 542 O O . PHE A 1 71 ? 6.581 11.115 3.349 1.00 84.44 71 PHE A O 1
ATOM 549 N N . ARG A 1 72 ? 5.053 12.524 4.179 1.00 81.00 72 ARG A N 1
ATOM 550 C CA . ARG A 1 72 ? 4.320 12.691 2.911 1.00 81.00 72 ARG A CA 1
ATOM 551 C C . ARG A 1 72 ? 5.225 13.123 1.754 1.00 81.00 72 ARG A C 1
ATOM 553 O O . ARG A 1 72 ? 5.009 12.704 0.624 1.00 81.00 72 ARG A O 1
ATOM 560 N N . GLU A 1 73 ? 6.260 13.916 2.042 1.00 71.00 73 GLU A N 1
ATOM 561 C CA . GLU A 1 73 ? 7.238 14.391 1.051 1.00 71.00 73 GLU A CA 1
ATOM 562 C C . GLU A 1 73 ? 8.146 13.256 0.547 1.00 71.00 73 GLU A C 1
ATOM 564 O O . GLU A 1 73 ? 8.553 13.237 -0.615 1.00 71.00 73 GLU A O 1
ATOM 569 N N . HIS A 1 74 ? 8.385 12.253 1.393 1.00 70.50 74 HIS A N 1
ATOM 570 C CA . HIS A 1 74 ? 9.080 11.017 1.041 1.00 70.50 74 HIS A CA 1
ATOM 571 C C . HIS A 1 74 ? 8.151 9.959 0.425 1.00 70.50 74 HIS A C 1
ATOM 573 O O . HIS A 1 74 ? 8.635 8.968 -0.091 1.00 70.50 74 HIS A O 1
ATOM 579 N N . LEU A 1 75 ? 6.829 10.146 0.415 1.00 77.19 75 LEU A N 1
ATOM 580 C CA . LEU A 1 75 ? 5.870 9.245 -0.247 1.00 77.19 75 LEU A CA 1
ATOM 581 C C . LEU A 1 75 ? 5.433 9.781 -1.622 1.00 77.19 75 LEU A C 1
ATOM 583 O O . LEU A 1 75 ? 4.331 9.515 -2.110 1.00 77.19 75 LEU A O 1
ATOM 587 N N . THR A 1 76 ? 6.302 10.568 -2.251 1.00 85.56 76 THR A N 1
ATOM 588 C CA . THR A 1 76 ? 6.087 11.147 -3.577 1.00 85.56 76 THR A CA 1
ATOM 589 C C . THR A 1 76 ? 6.449 10.159 -4.683 1.00 85.56 76 THR A C 1
ATOM 591 O O . THR A 1 76 ? 7.254 9.243 -4.498 1.00 85.56 76 THR A O 1
ATOM 594 N N . ARG A 1 77 ? 5.881 10.377 -5.878 1.00 89.50 77 ARG A N 1
ATOM 595 C CA . ARG A 1 77 ? 6.255 9.639 -7.098 1.00 89.50 77 ARG A CA 1
ATOM 596 C C . ARG A 1 77 ? 7.771 9.616 -7.293 1.00 89.50 77 ARG A C 1
ATOM 598 O O . ARG A 1 77 ? 8.325 8.567 -7.599 1.00 89.50 77 ARG A O 1
ATOM 605 N N . GLU A 1 78 ? 8.443 10.741 -7.064 1.00 90.69 78 GLU A N 1
ATOM 606 C CA . GLU A 1 78 ? 9.893 10.875 -7.229 1.00 90.69 78 GLU A CA 1
ATOM 607 C C . GLU A 1 78 ? 10.683 9.964 -6.288 1.00 90.69 78 GLU A C 1
ATOM 609 O O . GLU A 1 78 ? 11.606 9.282 -6.736 1.00 90.69 78 GLU A O 1
ATOM 614 N N . TYR A 1 79 ? 10.300 9.894 -5.008 1.00 90.88 79 TYR A N 1
ATOM 615 C CA . TYR A 1 79 ? 10.961 9.011 -4.049 1.00 90.88 79 TYR A CA 1
ATOM 616 C C . TYR A 1 79 ? 10.827 7.545 -4.459 1.00 90.88 79 TYR A C 1
ATOM 618 O O . TYR A 1 79 ? 11.833 6.847 -4.579 1.00 90.88 79 TYR A O 1
ATOM 626 N N . PHE A 1 80 ? 9.608 7.092 -4.765 1.00 92.94 80 PHE A N 1
ATOM 627 C CA . PHE A 1 80 ? 9.393 5.718 -5.218 1.00 92.94 80 PHE A CA 1
ATOM 628 C C . PHE A 1 80 ? 10.148 5.418 -6.512 1.00 92.94 80 PHE A C 1
ATOM 630 O O . PHE A 1 80 ? 10.708 4.335 -6.646 1.00 92.94 80 PHE A O 1
ATOM 637 N N . THR A 1 81 ? 10.206 6.374 -7.444 1.00 94.62 81 THR A N 1
ATOM 638 C CA . THR A 1 81 ? 10.950 6.224 -8.704 1.00 94.62 81 THR A CA 1
ATOM 639 C C . THR A 1 81 ? 12.441 6.057 -8.433 1.00 94.62 81 THR A C 1
ATOM 641 O O . THR A 1 81 ? 13.084 5.179 -9.004 1.00 94.62 81 THR A O 1
ATOM 644 N N . LYS A 1 82 ? 12.997 6.865 -7.525 1.00 93.75 82 LYS A N 1
ATOM 645 C CA . LYS A 1 82 ? 14.405 6.797 -7.126 1.00 93.75 82 LYS A CA 1
ATOM 646 C C . LYS A 1 82 ? 14.743 5.470 -6.448 1.00 93.75 82 LYS A C 1
ATOM 648 O O . LYS A 1 82 ? 15.746 4.852 -6.800 1.00 93.75 82 LYS A O 1
ATOM 653 N N . GLU A 1 83 ? 13.912 5.027 -5.509 1.00 93.19 83 GLU A N 1
ATOM 654 C CA . GLU A 1 83 ? 14.107 3.753 -4.814 1.00 93.19 83 GLU A CA 1
ATOM 655 C C . GLU A 1 83 ? 13.958 2.566 -5.771 1.00 93.19 83 GLU A C 1
ATOM 657 O O . GLU A 1 83 ? 14.811 1.679 -5.771 1.00 93.19 83 GLU A O 1
ATOM 662 N N . LEU A 1 84 ? 12.950 2.581 -6.654 1.00 94.81 84 LEU A N 1
ATOM 663 C CA . LEU A 1 84 ? 12.786 1.576 -7.707 1.00 94.81 84 LEU A CA 1
ATOM 664 C C . LEU A 1 84 ? 14.048 1.504 -8.575 1.00 94.81 84 LEU A C 1
ATOM 666 O O . LEU A 1 84 ? 14.644 0.436 -8.691 1.00 94.81 84 LEU A O 1
ATOM 670 N N . LYS A 1 85 ? 14.509 2.639 -9.119 1.00 95.12 85 LYS A N 1
ATOM 671 C CA . LYS A 1 85 ? 15.707 2.701 -9.972 1.00 95.12 85 LYS A CA 1
ATOM 672 C C . LYS A 1 85 ? 16.957 2.168 -9.274 1.00 95.12 85 LYS A C 1
ATOM 674 O O . LYS A 1 85 ? 17.793 1.547 -9.923 1.00 95.12 85 LYS A O 1
ATOM 679 N N . ARG A 1 86 ? 17.107 2.409 -7.971 1.00 93.69 86 ARG A N 1
ATOM 680 C CA . ARG A 1 86 ? 18.316 2.066 -7.212 1.00 93.69 86 ARG A CA 1
ATOM 681 C C . ARG A 1 86 ? 18.331 0.629 -6.692 1.00 93.69 86 ARG A C 1
ATOM 683 O O . ARG A 1 86 ? 19.409 0.050 -6.605 1.00 93.69 86 ARG A O 1
ATOM 690 N N . HIS A 1 87 ? 17.180 0.080 -6.313 1.00 91.94 87 HIS A N 1
ATOM 691 C CA . HIS A 1 87 ? 17.107 -1.173 -5.556 1.00 91.94 87 HIS A CA 1
ATOM 692 C C . HIS A 1 87 ? 16.471 -2.336 -6.317 1.00 91.94 87 HIS A C 1
ATOM 694 O O . HIS A 1 87 ? 16.742 -3.485 -5.976 1.00 91.94 87 HIS A O 1
ATOM 700 N N . TYR A 1 88 ? 15.667 -2.076 -7.348 1.00 92.81 88 TYR A N 1
ATOM 701 C CA . TYR A 1 88 ? 14.994 -3.137 -8.090 1.00 92.81 88 TYR A CA 1
ATOM 702 C C . TYR A 1 88 ? 15.971 -3.876 -9.023 1.00 92.81 88 TYR A C 1
ATOM 704 O O . TYR A 1 88 ? 16.625 -3.256 -9.862 1.00 92.81 88 TYR A O 1
ATOM 712 N N . GLN A 1 89 ? 16.058 -5.206 -8.887 1.00 88.38 89 GLN A N 1
ATOM 713 C CA . GLN A 1 89 ? 17.038 -6.042 -9.608 1.00 88.38 89 GLN A CA 1
ATOM 714 C C . GLN A 1 89 ? 16.428 -6.979 -10.664 1.00 88.38 89 GLN A C 1
ATOM 716 O O . GLN A 1 89 ? 17.148 -7.459 -11.538 1.00 88.38 89 GLN A O 1
ATOM 721 N N . GLY A 1 90 ? 15.117 -7.240 -10.618 1.00 81.19 90 GLY A N 1
ATOM 722 C CA . GLY A 1 90 ? 14.436 -8.164 -11.537 1.00 81.19 90 GLY A CA 1
ATOM 723 C C . GLY A 1 90 ? 14.295 -9.601 -11.012 1.00 81.19 90 GLY A C 1
ATOM 724 O O . GLY A 1 90 ? 13.965 -9.816 -9.856 1.00 81.19 90 GLY A O 1
ATOM 725 N N . TYR A 1 91 ? 14.481 -10.613 -11.862 1.00 67.19 91 TYR A N 1
ATOM 726 C CA . TYR A 1 91 ? 14.046 -12.010 -11.642 1.00 67.19 91 TYR A CA 1
ATOM 727 C C . TYR A 1 91 ? 14.665 -12.757 -10.430 1.00 67.19 91 TYR A C 1
ATOM 729 O O . TYR A 1 91 ? 14.331 -13.914 -10.170 1.00 67.19 91 TYR A O 1
ATOM 737 N N . ASN A 1 92 ? 15.535 -12.125 -9.637 1.00 59.47 92 ASN A N 1
ATOM 738 C CA . ASN A 1 92 ? 16.124 -12.753 -8.457 1.00 59.47 92 ASN A CA 1
ATOM 739 C C . ASN A 1 92 ? 15.224 -12.566 -7.217 1.00 59.47 92 ASN A C 1
ATOM 741 O O . ASN A 1 92 ? 15.374 -11.631 -6.433 1.00 59.47 92 ASN A O 1
ATOM 745 N N . ASN A 1 93 ? 14.267 -13.486 -7.056 1.00 55.56 93 ASN A N 1
ATOM 746 C CA . ASN A 1 93 ? 13.183 -13.478 -6.057 1.00 55.56 93 ASN A CA 1
ATOM 747 C C . ASN A 1 93 ? 13.617 -13.646 -4.582 1.00 55.56 93 ASN A C 1
ATOM 749 O O . ASN A 1 93 ? 12.780 -13.943 -3.729 1.00 55.56 93 ASN A O 1
ATOM 753 N N . THR A 1 94 ? 14.900 -13.502 -4.249 1.00 63.44 94 THR A N 1
ATOM 754 C CA . THR A 1 94 ? 15.356 -13.566 -2.850 1.00 63.44 94 THR A CA 1
ATOM 755 C C . THR A 1 94 ? 15.185 -12.235 -2.122 1.00 63.44 94 THR A C 1
ATOM 757 O O . THR A 1 94 ? 15.020 -12.225 -0.903 1.00 63.44 94 THR A O 1
ATOM 760 N N . ASP A 1 95 ? 15.190 -11.118 -2.853 1.00 82.00 95 ASP A N 1
ATOM 761 C CA . ASP A 1 95 ? 15.002 -9.785 -2.292 1.00 82.00 95 AS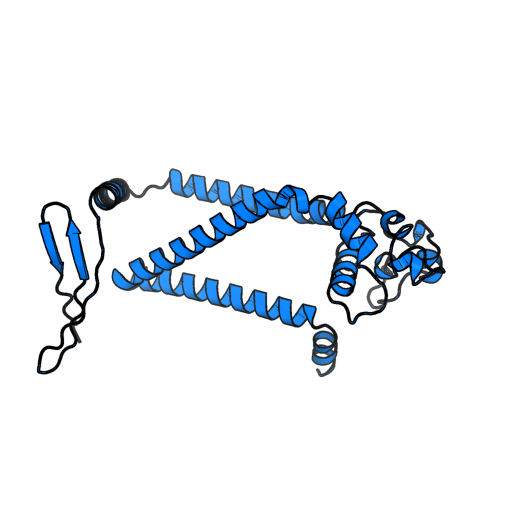P A CA 1
ATOM 762 C C . ASP A 1 95 ? 13.511 -9.435 -2.141 1.00 82.00 95 ASP A C 1
ATOM 764 O O . ASP A 1 95 ? 12.728 -9.458 -3.097 1.00 82.00 95 ASP A O 1
ATOM 768 N N . VAL A 1 96 ? 13.124 -9.067 -0.916 1.00 83.56 96 VAL A N 1
ATOM 769 C CA . VAL A 1 96 ? 11.745 -8.698 -0.562 1.00 83.56 96 VAL A CA 1
ATOM 770 C C . VAL A 1 96 ? 11.287 -7.463 -1.339 1.00 83.56 96 VAL A C 1
ATOM 772 O O . VAL A 1 96 ? 10.118 -7.386 -1.721 1.00 83.56 96 VAL A O 1
ATOM 775 N N . PHE A 1 97 ? 12.183 -6.509 -1.612 1.00 88.38 97 PHE A N 1
ATOM 776 C CA . PHE A 1 97 ? 11.837 -5.277 -2.322 1.00 88.38 97 PHE A CA 1
ATOM 777 C C . PHE A 1 97 ? 11.416 -5.563 -3.771 1.00 88.38 97 PHE A C 1
ATOM 779 O O . PHE A 1 97 ? 10.342 -5.148 -4.212 1.00 88.38 97 PHE A O 1
ATOM 786 N N . THR A 1 98 ? 12.209 -6.354 -4.485 1.00 88.81 98 THR A N 1
ATOM 787 C CA . THR A 1 98 ? 11.949 -6.771 -5.865 1.00 88.81 98 THR A CA 1
ATOM 788 C C . THR A 1 98 ? 10.705 -7.655 -5.965 1.00 88.81 98 THR A C 1
ATOM 790 O O . THR A 1 98 ? 9.858 -7.432 -6.833 1.00 88.81 98 THR A O 1
ATOM 793 N N . GLY A 1 99 ? 10.527 -8.596 -5.029 1.00 86.44 99 GLY A N 1
ATOM 794 C CA . GLY A 1 99 ? 9.316 -9.416 -4.938 1.00 86.44 99 GLY A CA 1
ATOM 795 C C . GLY A 1 99 ? 8.047 -8.588 -4.702 1.00 86.44 99 GLY A C 1
ATOM 796 O O . GLY A 1 99 ? 7.019 -8.834 -5.335 1.00 86.44 99 GLY A O 1
ATOM 797 N N . THR A 1 100 ? 8.126 -7.559 -3.853 1.00 88.12 100 THR A N 1
ATOM 798 C CA . THR A 1 100 ? 7.004 -6.647 -3.576 1.00 88.12 100 THR A CA 1
ATOM 799 C C . THR A 1 100 ? 6.626 -5.842 -4.817 1.00 88.12 100 THR A C 1
ATOM 801 O O . THR A 1 100 ? 5.454 -5.797 -5.183 1.00 88.12 100 THR A O 1
ATOM 804 N N . TRP A 1 101 ? 7.602 -5.264 -5.522 1.00 92.00 101 TRP A N 1
ATOM 805 C CA . TRP A 1 101 ? 7.345 -4.541 -6.772 1.00 92.00 101 TRP A CA 1
ATOM 806 C C . TRP A 1 101 ? 6.783 -5.442 -7.874 1.00 92.00 101 TRP A C 1
ATOM 808 O O . TRP A 1 101 ? 5.858 -5.037 -8.577 1.00 92.00 101 TRP A O 1
ATOM 818 N N . ASN A 1 102 ? 7.270 -6.681 -7.985 1.00 90.06 102 ASN A N 1
ATOM 819 C CA . ASN A 1 102 ? 6.693 -7.676 -8.889 1.00 90.06 102 ASN A CA 1
ATOM 820 C C . ASN A 1 102 ? 5.229 -7.949 -8.549 1.00 90.06 102 ASN A C 1
ATOM 822 O O . ASN A 1 102 ? 4.393 -7.974 -9.448 1.00 90.06 102 ASN A O 1
ATOM 826 N N . ALA A 1 103 ? 4.897 -8.120 -7.269 1.00 87.06 103 ALA A N 1
ATOM 827 C CA . ALA A 1 103 ? 3.519 -8.315 -6.834 1.00 87.06 103 ALA A CA 1
ATOM 828 C C . ALA A 1 103 ? 2.633 -7.107 -7.175 1.00 87.06 103 ALA A C 1
ATOM 830 O O . ALA A 1 103 ? 1.529 -7.305 -7.676 1.00 87.06 103 ALA A O 1
ATOM 831 N N . VAL A 1 104 ? 3.117 -5.876 -6.979 1.00 92.19 104 VAL A N 1
ATOM 832 C CA . VAL A 1 104 ? 2.388 -4.645 -7.335 1.00 92.19 104 VAL A CA 1
ATOM 833 C C . VAL A 1 104 ? 2.119 -4.581 -8.840 1.00 92.19 104 VAL A C 1
ATOM 835 O O . VAL A 1 104 ? 0.961 -4.488 -9.240 1.00 92.19 104 VAL A O 1
ATOM 838 N N . MET A 1 105 ? 3.154 -4.703 -9.677 1.00 92.69 105 MET A N 1
ATOM 839 C CA . MET A 1 105 ? 3.011 -4.662 -11.142 1.00 92.69 105 MET A CA 1
ATOM 840 C C . MET A 1 105 ? 2.042 -5.731 -11.656 1.00 92.69 105 MET A C 1
ATOM 842 O O . MET A 1 105 ? 1.177 -5.453 -12.484 1.00 92.69 105 MET A O 1
ATOM 846 N N . ASN A 1 106 ? 2.133 -6.933 -11.087 1.00 88.44 106 ASN A N 1
ATOM 847 C CA . ASN A 1 106 ? 1.279 -8.060 -11.434 1.00 88.44 106 ASN A CA 1
ATOM 848 C C . ASN A 1 106 ? -0.173 -7.917 -10.965 1.00 88.44 106 ASN A C 1
ATOM 850 O O . ASN A 1 106 ? -1.053 -8.455 -11.625 1.00 88.44 106 ASN A O 1
ATOM 854 N N . SER A 1 107 ? -0.417 -7.279 -9.818 1.00 88.94 107 SER A N 1
ATOM 855 C CA . SER A 1 107 ? -1.758 -7.189 -9.218 1.00 88.94 107 SER A CA 1
ATOM 856 C C . SER A 1 107 ? -2.580 -6.041 -9.792 1.00 88.94 107 SER A C 1
ATOM 858 O O . SER A 1 107 ? -3.804 -6.117 -9.804 1.00 88.94 107 SER A O 1
ATOM 860 N N . PHE A 1 108 ? -1.912 -4.977 -10.244 1.00 91.94 108 PHE A N 1
ATOM 861 C CA . PHE A 1 108 ? -2.559 -3.759 -10.739 1.00 91.94 108 PHE A CA 1
ATOM 862 C C . PHE A 1 108 ? -2.371 -3.536 -12.245 1.00 91.94 108 PHE A C 1
ATOM 864 O O . PHE A 1 108 ? -2.679 -2.447 -12.728 1.00 91.94 108 PHE A O 1
ATOM 871 N N . ASP A 1 109 ? -1.852 -4.535 -12.969 1.00 92.00 109 ASP A N 1
ATOM 872 C CA . ASP A 1 109 ? -1.577 -4.483 -14.412 1.00 92.00 109 ASP A CA 1
ATOM 873 C C . ASP A 1 109 ? -0.895 -3.170 -14.833 1.00 92.00 109 ASP A C 1
ATOM 875 O O . ASP A 1 109 ? -1.330 -2.434 -15.724 1.00 92.00 109 ASP A O 1
ATOM 879 N N . CYS A 1 110 ? 0.197 -2.859 -14.142 1.00 95.38 110 CYS A N 1
ATOM 880 C CA . CYS A 1 110 ? 0.936 -1.610 -14.263 1.00 95.38 110 CYS A CA 1
ATOM 881 C C . CYS A 1 110 ? 2.438 -1.878 -14.413 1.00 95.38 110 CYS A C 1
ATOM 883 O O . CYS A 1 110 ? 2.905 -2.997 -14.202 1.00 95.38 110 CYS A O 1
ATOM 885 N N . CYS A 1 111 ? 3.206 -0.861 -14.797 1.00 95.38 111 CYS A N 1
ATOM 886 C CA . CYS A 1 111 ? 4.652 -0.978 -14.963 1.00 95.38 111 CYS A CA 1
ATOM 887 C C . CYS A 1 111 ? 5.370 0.306 -14.551 1.00 95.38 111 CYS A C 1
ATOM 889 O O . CYS A 1 111 ? 4.977 1.401 -14.960 1.00 95.38 111 CYS A O 1
ATOM 891 N N . GLY A 1 112 ? 6.432 0.152 -13.759 1.00 95.81 112 GLY A N 1
ATOM 892 C CA . GLY A 1 112 ? 7.177 1.277 -13.196 1.00 95.81 112 GLY A CA 1
ATOM 893 C C . GLY A 1 112 ? 6.352 2.081 -12.189 1.00 95.81 112 GLY A C 1
ATOM 894 O O . GLY A 1 112 ? 5.228 1.719 -11.832 1.00 95.81 112 GLY A O 1
ATOM 895 N N . VAL A 1 113 ? 6.902 3.190 -11.704 1.00 96.19 113 VAL A N 1
ATOM 896 C CA . VAL A 1 113 ? 6.195 4.073 -10.767 1.00 96.19 113 VAL A CA 1
ATOM 897 C C . VAL A 1 113 ? 5.255 4.988 -11.537 1.00 96.19 113 VAL A C 1
ATOM 899 O O . VAL A 1 113 ? 4.050 5.026 -11.269 1.00 96.19 113 VAL A O 1
ATOM 902 N N . ASN A 1 114 ? 5.804 5.694 -12.519 1.00 95.19 114 ASN A N 1
ATOM 903 C CA . ASN A 1 114 ? 5.099 6.622 -13.392 1.00 95.19 114 ASN A CA 1
ATOM 904 C C . ASN A 1 114 ? 4.844 5.999 -14.754 1.00 95.19 114 ASN A C 1
ATOM 906 O O . ASN A 1 114 ? 3.760 6.187 -15.310 1.00 95.19 114 ASN A O 1
ATOM 910 N N . SER A 1 115 ? 5.823 5.259 -15.267 1.00 94.81 115 SER A N 1
ATOM 911 C CA . SER A 1 115 ? 5.755 4.645 -16.582 1.00 94.81 115 SER A CA 1
ATOM 912 C C . SER A 1 115 ? 6.851 3.581 -16.760 1.00 94.81 115 SER A C 1
ATOM 914 O O . SER A 1 115 ? 7.782 3.506 -15.951 1.00 94.81 115 SER A O 1
ATOM 916 N N . PRO A 1 116 ? 6.774 2.739 -17.808 1.00 93.56 116 PRO A N 1
ATOM 917 C CA . PRO A 1 116 ? 7.792 1.721 -18.078 1.00 93.56 116 PRO A CA 1
ATOM 918 C C . PRO A 1 116 ? 9.206 2.280 -18.285 1.00 93.56 116 PRO A C 1
ATOM 920 O O . PRO A 1 116 ? 10.184 1.575 -18.047 1.00 93.56 116 PRO A O 1
ATOM 923 N N . GLU A 1 117 ? 9.319 3.540 -18.706 1.00 93.88 117 GLU A N 1
ATOM 924 C CA . GLU A 1 117 ? 10.592 4.227 -18.947 1.00 93.88 117 GLU A CA 1
ATOM 925 C C . GLU A 1 117 ? 11.391 4.446 -17.651 1.00 93.88 117 GLU A C 1
ATOM 927 O O . GLU A 1 117 ? 12.605 4.645 -17.693 1.00 93.88 117 GLU A O 1
ATOM 932 N N . ASP A 1 118 ? 10.759 4.309 -16.477 1.00 95.00 118 ASP A N 1
ATOM 933 C CA . ASP A 1 118 ? 11.453 4.329 -15.185 1.00 95.00 118 ASP A CA 1
ATOM 934 C C . ASP A 1 118 ? 12.565 3.263 -15.100 1.00 95.00 118 ASP A C 1
ATOM 936 O O . ASP A 1 118 ? 13.509 3.424 -14.322 1.00 95.00 118 ASP A O 1
ATOM 940 N N . PHE A 1 119 ? 12.498 2.199 -15.910 1.00 94.69 119 PHE A N 1
ATOM 941 C CA . PHE A 1 119 ? 13.523 1.159 -15.958 1.00 94.69 119 PHE A CA 1
ATOM 942 C C . PHE A 1 119 ? 14.729 1.493 -16.846 1.00 94.69 119 PHE A C 1
ATOM 944 O O . PHE A 1 119 ? 15.772 0.875 -16.642 1.00 94.69 119 PHE A O 1
ATOM 951 N N . GLU A 1 120 ? 14.660 2.461 -17.766 1.00 92.19 120 GLU A N 1
ATOM 952 C CA . GLU A 1 120 ? 15.749 2.746 -18.725 1.00 92.19 120 GLU A CA 1
ATOM 953 C C . GLU A 1 120 ? 17.066 3.132 -18.037 1.00 92.19 120 GLU A C 1
ATOM 955 O O . GLU A 1 120 ? 18.145 2.727 -18.465 1.00 92.19 120 GLU A O 1
ATOM 960 N N . GLU A 1 121 ? 16.972 3.850 -16.919 1.00 90.06 121 GLU A N 1
ATOM 961 C CA . GLU A 1 121 ? 18.106 4.290 -16.100 1.00 90.06 121 GLU A CA 1
ATOM 962 C C . GLU A 1 121 ? 18.053 3.661 -14.699 1.00 90.06 121 GLU A C 1
ATOM 964 O O . GLU A 1 121 ? 18.136 4.345 -13.675 1.00 90.06 121 GLU A O 1
ATOM 969 N N . SER A 1 122 ? 17.846 2.347 -14.641 1.00 93.62 122 SER A N 1
ATOM 970 C CA . SER A 1 122 ? 17.736 1.598 -13.386 1.00 93.62 122 SER A CA 1
ATOM 971 C C . SER A 1 122 ? 18.841 0.555 -13.221 1.00 93.62 122 SER A C 1
ATOM 973 O O . SER A 1 122 ? 19.449 0.091 -14.189 1.00 93.62 122 SER A O 1
ATOM 975 N N . LEU A 1 123 ? 19.060 0.127 -11.977 1.00 92.31 123 LEU A N 1
ATOM 976 C CA . LEU A 1 123 ? 19.920 -1.005 -11.640 1.00 92.31 123 LEU A CA 1
ATOM 977 C C . LEU A 1 123 ? 19.501 -2.268 -12.409 1.00 92.31 123 LEU A C 1
ATOM 979 O O . LEU A 1 123 ? 20.358 -3.017 -12.870 1.00 92.31 123 LEU A O 1
ATOM 983 N N . PHE A 1 124 ? 18.197 -2.469 -12.615 1.00 92.44 124 PHE A N 1
ATOM 984 C CA . PHE A 1 124 ? 17.676 -3.568 -13.421 1.00 92.44 124 PHE A CA 1
ATOM 985 C C . PHE A 1 124 ? 18.223 -3.563 -14.851 1.00 92.44 124 PHE A C 1
ATOM 987 O O . PHE A 1 124 ? 18.684 -4.607 -15.310 1.00 92.44 124 PHE A O 1
ATOM 994 N N . ARG A 1 125 ? 18.237 -2.409 -15.532 1.00 91.75 125 ARG A N 1
ATOM 995 C CA . ARG A 1 125 ? 18.754 -2.284 -16.906 1.00 91.75 125 ARG A CA 1
ATOM 996 C C . ARG A 1 125 ? 20.257 -2.530 -16.989 1.00 91.75 125 ARG A C 1
ATOM 998 O O . ARG A 1 125 ? 20.735 -3.072 -17.982 1.00 91.75 125 ARG A O 1
ATOM 1005 N N . LEU A 1 126 ? 20.992 -2.163 -15.938 1.00 90.62 126 LEU A N 1
ATOM 1006 C CA . LEU A 1 126 ? 22.428 -2.425 -15.835 1.00 90.62 126 LEU A CA 1
ATOM 1007 C C . LEU A 1 126 ? 22.728 -3.926 -15.704 1.00 90.62 126 LEU A C 1
ATOM 1009 O O . LEU A 1 126 ? 23.702 -4.408 -16.276 1.00 90.62 126 LEU A O 1
ATOM 1013 N N . ILE A 1 127 ? 21.897 -4.657 -14.957 1.00 89.94 127 ILE A N 1
ATOM 1014 C CA . ILE A 1 127 ? 22.054 -6.100 -14.728 1.00 89.94 127 ILE A CA 1
ATOM 1015 C C . ILE A 1 127 ? 21.513 -6.915 -15.916 1.00 89.94 127 ILE A C 1
ATOM 1017 O O . ILE A 1 127 ? 22.102 -7.932 -16.277 1.00 89.94 127 ILE A O 1
ATOM 1021 N N . ASN A 1 128 ? 20.428 -6.459 -16.550 1.00 89.56 128 ASN A N 1
ATOM 1022 C CA . ASN A 1 128 ? 19.715 -7.162 -17.620 1.00 89.56 128 ASN A CA 1
ATOM 1023 C C . ASN A 1 128 ? 19.714 -6.319 -18.916 1.00 89.56 128 ASN A C 1
ATOM 1025 O O . ASN A 1 128 ? 18.696 -5.731 -19.282 1.00 89.56 128 ASN A O 1
ATOM 1029 N N . PRO A 1 129 ? 20.837 -6.244 -19.657 1.00 87.38 129 PRO A N 1
ATOM 1030 C CA . PRO A 1 129 ? 20.979 -5.335 -20.802 1.00 87.38 129 PRO A CA 1
ATOM 1031 C C . PRO A 1 129 ? 20.091 -5.695 -22.004 1.00 87.38 129 PRO A C 1
ATOM 1033 O O . PRO A 1 129 ? 19.796 -4.839 -22.840 1.00 87.38 129 PRO A O 1
ATOM 1036 N N . ASN A 1 130 ? 19.637 -6.946 -22.093 1.00 88.75 130 ASN A N 1
ATOM 1037 C CA . ASN A 1 130 ? 18.768 -7.417 -23.175 1.00 88.75 130 ASN A CA 1
ATOM 1038 C C . ASN A 1 130 ? 17.274 -7.211 -22.875 1.00 88.75 130 ASN A C 1
ATOM 1040 O O . ASN A 1 130 ? 16.451 -7.370 -23.770 1.00 88.75 130 ASN A O 1
ATOM 1044 N N . GLU A 1 131 ? 16.927 -6.825 -21.646 1.00 90.25 131 GLU A N 1
ATOM 1045 C CA . GLU A 1 131 ? 15.548 -6.610 -21.207 1.00 90.25 131 GLU A CA 1
ATOM 1046 C C . GLU A 1 131 ? 15.327 -5.115 -20.956 1.00 90.25 131 GLU A C 1
ATOM 1048 O O . GLU A 1 131 ? 16.057 -4.474 -20.195 1.00 90.25 131 GLU A O 1
ATOM 1053 N N . MET A 1 132 ? 14.353 -4.514 -21.636 1.00 90.38 132 MET A N 1
ATOM 1054 C CA . MET A 1 132 ? 13.992 -3.107 -21.427 1.00 90.38 132 MET A CA 1
ATOM 1055 C C . MET A 1 132 ? 13.129 -2.933 -20.180 1.00 90.38 132 MET A C 1
ATOM 1057 O O . MET A 1 132 ? 13.218 -1.911 -19.507 1.00 90.38 132 MET A O 1
ATOM 1061 N N . VAL A 1 133 ? 12.304 -3.934 -19.871 1.00 92.69 133 VAL A N 1
ATOM 1062 C CA . VAL A 1 133 ? 11.419 -3.948 -18.705 1.00 92.69 133 VAL A CA 1
ATOM 1063 C C . VAL A 1 133 ? 11.391 -5.333 -18.062 1.00 92.69 133 VAL A C 1
ATOM 1065 O O . VAL A 1 133 ? 11.657 -6.320 -18.748 1.00 92.69 133 VAL A O 1
ATOM 1068 N N . PRO A 1 134 ? 11.022 -5.440 -16.778 1.00 91.94 134 PRO A N 1
ATOM 1069 C CA . PRO A 1 134 ? 10.896 -6.731 -16.116 1.00 91.94 134 PRO A CA 1
ATOM 1070 C C . PRO A 1 134 ? 9.683 -7.520 -16.613 1.00 91.94 134 PRO A C 1
ATOM 1072 O O . PRO A 1 134 ? 8.652 -6.940 -16.957 1.00 91.94 134 PRO A O 1
ATOM 1075 N N . ALA A 1 135 ? 9.738 -8.851 -16.527 1.00 89.00 135 ALA A N 1
ATOM 1076 C CA . ALA A 1 135 ? 8.621 -9.725 -16.903 1.00 89.00 135 ALA A CA 1
ATOM 1077 C C . ALA A 1 135 ? 7.301 -9.398 -16.169 1.00 89.00 135 ALA A C 1
ATOM 1079 O O . ALA A 1 135 ? 6.222 -9.579 -16.722 1.00 89.00 135 ALA A O 1
ATOM 1080 N N . ALA A 1 136 ? 7.355 -8.862 -14.944 1.00 89.06 136 ALA A N 1
ATOM 1081 C CA . ALA A 1 136 ? 6.164 -8.434 -14.200 1.00 89.06 136 ALA A CA 1
ATOM 1082 C C . ALA A 1 136 ? 5.388 -7.276 -14.868 1.00 89.06 136 ALA A C 1
ATOM 1084 O O . ALA A 1 136 ? 4.212 -7.090 -14.575 1.00 89.06 136 ALA A O 1
ATOM 1085 N N . CYS A 1 137 ? 6.013 -6.531 -15.787 1.00 92.12 137 CYS A N 1
ATOM 1086 C CA . CYS A 1 137 ? 5.350 -5.510 -16.601 1.00 92.12 137 CYS A CA 1
ATOM 1087 C C . CYS A 1 137 ? 4.584 -6.078 -17.805 1.00 92.12 137 CYS A C 1
ATOM 1089 O O . CYS A 1 137 ? 3.872 -5.333 -18.487 1.00 92.12 137 CYS A O 1
ATOM 1091 N N . CYS A 1 138 ? 4.759 -7.360 -18.119 1.00 90.88 138 CYS A N 1
ATOM 1092 C CA . CYS A 1 138 ? 4.165 -7.979 -19.293 1.00 90.88 138 CYS A CA 1
ATOM 1093 C C . CYS A 1 138 ? 2.718 -8.391 -19.041 1.00 90.88 138 CYS A C 1
ATOM 1095 O O . CYS A 1 138 ? 2.372 -8.913 -17.979 1.00 90.88 138 CYS A O 1
ATOM 1097 N N . ARG A 1 139 ? 1.869 -8.187 -20.051 1.00 88.00 139 ARG A N 1
ATOM 1098 C CA . ARG A 1 139 ? 0.466 -8.598 -20.013 1.00 88.00 139 ARG A CA 1
ATOM 1099 C C . ARG A 1 139 ? 0.367 -10.116 -19.931 1.00 88.00 139 ARG A C 1
ATOM 1101 O O . ARG A 1 139 ? 1.044 -10.848 -20.659 1.00 88.00 139 ARG A O 1
ATOM 1108 N N . ARG A 1 140 ? -0.517 -10.593 -19.060 1.00 79.88 140 ARG A N 1
ATOM 1109 C CA . ARG A 1 140 ? -0.848 -12.016 -18.970 1.00 79.88 140 ARG A CA 1
ATOM 1110 C C . ARG A 1 140 ? -1.919 -12.402 -19.983 1.00 79.88 140 ARG A C 1
ATOM 1112 O O . ARG A 1 140 ? -2.771 -11.588 -20.341 1.00 79.88 140 ARG A O 1
ATOM 1119 N N . GLY A 1 141 ? -1.860 -13.654 -20.437 1.00 67.56 141 GLY A N 1
ATOM 1120 C CA . GLY A 1 141 ? -2.877 -14.266 -21.288 1.00 67.56 141 GLY A CA 1
ATOM 1121 C C . GLY A 1 141 ? -4.268 -14.156 -20.673 1.00 67.56 141 GLY A C 1
ATOM 1122 O O . GLY A 1 141 ? -4.452 -14.423 -19.492 1.00 67.56 141 GLY A O 1
ATOM 1123 N N . SER A 1 142 ? -5.268 -13.796 -21.478 1.00 55.66 142 SER A N 1
ATOM 1124 C CA . SER A 1 142 ? -6.669 -13.710 -21.039 1.00 55.66 142 SER A CA 1
ATOM 1125 C C . SER A 1 142 ? -7.358 -15.078 -20.885 1.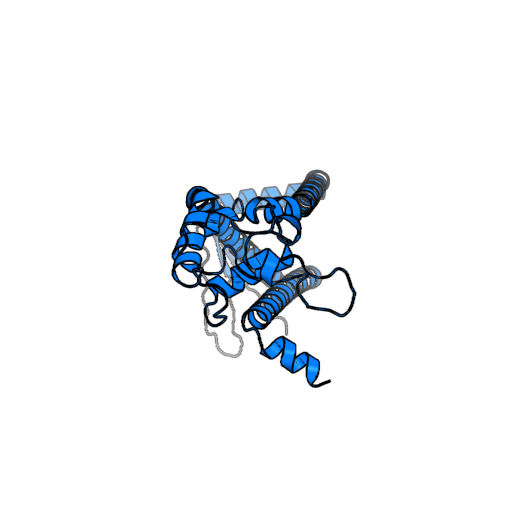00 55.66 142 SER A C 1
ATOM 1127 O O . SER A 1 142 ? -8.559 -15.120 -20.628 1.00 55.66 142 SER A O 1
ATOM 1129 N N . GLN A 1 143 ? -6.647 -16.197 -21.082 1.00 54.00 143 GLN A N 1
ATOM 1130 C CA . GLN A 1 143 ? -7.242 -17.534 -21.019 1.00 54.00 143 GLN A CA 1
ATOM 1131 C C . GLN A 1 143 ? -7.183 -18.121 -19.598 1.00 54.00 143 GLN A C 1
ATOM 1133 O O . GLN A 1 143 ? -6.129 -18.101 -18.961 1.00 54.00 143 GLN A O 1
ATOM 1138 N N . PRO A 1 144 ? -8.297 -18.681 -19.093 1.00 42.53 144 PRO A N 1
ATOM 1139 C CA . PRO A 1 144 ? -8.357 -19.242 -17.752 1.00 42.53 144 PRO A CA 1
ATOM 1140 C C . PRO A 1 144 ? -7.571 -20.558 -17.709 1.00 42.53 144 PRO A C 1
ATOM 1142 O O . PRO A 1 144 ? -8.034 -21.582 -18.202 1.00 42.53 144 PRO A O 1
ATOM 1145 N N . GLY A 1 145 ? -6.373 -20.526 -17.123 1.00 55.06 145 GLY A N 1
ATOM 1146 C CA . GLY A 1 145 ? -5.523 -21.708 -16.930 1.00 55.06 145 GLY A CA 1
ATOM 1147 C C . GLY A 1 145 ? -4.077 -21.536 -17.393 1.00 55.06 145 GLY A C 1
ATOM 1148 O O . GLY A 1 145 ? -3.208 -22.231 -16.875 1.00 55.06 145 GLY A O 1
ATOM 1149 N N . ASP A 1 146 ? -3.798 -20.569 -18.271 1.00 52.53 146 ASP A N 1
ATOM 1150 C CA . ASP A 1 146 ? -2.432 -20.241 -18.679 1.00 52.53 146 ASP A CA 1
ATOM 1151 C C . ASP A 1 146 ? -1.912 -19.051 -17.872 1.00 52.53 146 ASP A C 1
ATOM 1153 O O . ASP A 1 146 ? -2.272 -17.899 -18.092 1.00 52.53 146 ASP A O 1
ATOM 1157 N N . SER A 1 147 ? -0.997 -19.330 -16.942 1.00 56.84 147 SER A N 1
ATOM 1158 C CA . SER A 1 147 ? -0.191 -18.296 -16.268 1.00 56.84 147 SER A CA 1
ATOM 1159 C C . SER A 1 147 ? 0.914 -17.735 -17.178 1.00 56.84 147 SER A C 1
ATOM 1161 O O . SER A 1 147 ? 1.804 -17.026 -16.708 1.00 56.84 147 SER A O 1
ATOM 1163 N N . ALA A 1 148 ? 0.894 -18.091 -18.464 1.00 65.25 148 ALA A N 1
ATOM 1164 C CA . ALA A 1 148 ? 1.909 -17.737 -19.435 1.00 65.25 148 ALA A CA 1
ATOM 1165 C C . ALA A 1 148 ? 1.725 -16.291 -19.923 1.00 65.25 148 ALA A C 1
ATOM 1167 O O . ALA A 1 148 ? 0.619 -15.828 -20.219 1.00 65.25 148 ALA A O 1
ATOM 1168 N N . TYR A 1 149 ? 2.839 -15.568 -19.998 1.00 65.75 149 TYR A N 1
ATOM 1169 C CA . TYR A 1 149 ? 2.907 -14.245 -20.606 1.00 65.75 149 TYR A CA 1
ATOM 1170 C C . TYR A 1 149 ? 2.578 -14.329 -22.101 1.00 65.75 149 TYR A C 1
ATOM 1172 O O . TYR A 1 149 ? 3.048 -15.235 -22.793 1.00 65.75 149 TYR A O 1
ATOM 1180 N N . ILE A 1 150 ? 1.793 -13.379 -22.618 1.00 69.31 150 ILE A N 1
ATOM 1181 C CA . ILE A 1 150 ? 1.569 -13.276 -24.067 1.00 69.31 150 ILE A CA 1
ATOM 1182 C C . ILE A 1 150 ? 2.874 -12.764 -24.678 1.00 69.31 150 ILE A C 1
ATOM 1184 O O . ILE A 1 150 ? 3.274 -11.643 -24.367 1.00 69.31 150 ILE A O 1
ATOM 1188 N N . SER A 1 151 ? 3.533 -13.591 -25.502 1.00 74.25 151 SER A N 1
ATOM 1189 C CA . SER A 1 151 ? 4.762 -13.236 -26.240 1.00 74.25 151 SER A CA 1
ATOM 1190 C C . SER A 1 151 ? 5.769 -12.463 -25.375 1.00 74.25 151 SER A C 1
ATOM 1192 O O . SER A 1 151 ? 6.076 -11.294 -25.625 1.00 74.25 151 SER A O 1
ATOM 1194 N N . GLN A 1 152 ? 6.248 -13.133 -24.322 1.00 82.50 152 GLN A N 1
ATOM 1195 C CA . GLN A 1 152 ? 7.139 -12.572 -23.304 1.00 82.50 152 GLN A CA 1
ATOM 1196 C C . GLN A 1 152 ? 8.362 -11.877 -23.909 1.00 82.50 152 GLN A C 1
ATOM 1198 O O . GLN A 1 152 ? 8.677 -10.759 -23.511 1.00 82.50 152 GLN A O 1
ATOM 1203 N N . ASP A 1 153 ? 8.999 -12.492 -24.905 1.00 84.19 153 ASP A N 1
ATOM 1204 C CA . ASP A 1 153 ? 10.200 -11.949 -25.543 1.00 84.19 153 ASP A CA 1
ATOM 1205 C C . ASP A 1 153 ? 9.945 -10.575 -26.180 1.00 84.19 153 ASP A C 1
ATOM 1207 O O . ASP A 1 153 ? 10.741 -9.652 -26.022 1.00 84.19 153 ASP A O 1
ATOM 1211 N N . GLU A 1 154 ? 8.793 -10.386 -26.832 1.00 86.88 154 GLU A N 1
ATOM 1212 C CA . GLU A 1 154 ? 8.428 -9.096 -27.427 1.00 86.88 154 GLU A CA 1
ATOM 1213 C C . GLU A 1 154 ? 8.174 -8.020 -26.369 1.00 86.88 154 GLU A C 1
ATOM 1215 O O . GLU A 1 154 ? 8.559 -6.863 -26.548 1.00 86.88 154 GLU A O 1
ATOM 1220 N N . CYS A 1 155 ? 7.554 -8.391 -25.248 1.00 90.12 155 CYS A N 1
ATOM 1221 C CA . CYS A 1 155 ? 7.354 -7.478 -24.128 1.00 90.12 155 CYS A CA 1
ATOM 1222 C C . CYS A 1 155 ? 8.686 -7.056 -23.489 1.00 90.12 155 CYS A C 1
ATOM 1224 O O . CYS A 1 155 ? 8.896 -5.865 -23.246 1.00 90.12 155 CYS A O 1
ATOM 1226 N N . LEU A 1 156 ? 9.592 -8.009 -23.248 1.00 89.81 156 LEU A N 1
ATOM 1227 C CA . LEU A 1 156 ? 10.916 -7.744 -22.677 1.00 89.81 156 LEU A CA 1
ATOM 1228 C C . LEU A 1 156 ? 11.751 -6.844 -23.596 1.00 89.81 156 LEU A C 1
ATOM 1230 O O . LEU A 1 156 ? 12.485 -5.987 -23.108 1.00 89.81 156 LEU A O 1
ATOM 1234 N N . MET A 1 157 ? 11.576 -6.963 -24.915 1.00 86.38 157 MET A N 1
ATOM 1235 C CA . MET A 1 157 ? 12.159 -6.054 -25.910 1.00 86.38 157 MET A CA 1
ATOM 1236 C C . MET A 1 157 ? 11.471 -4.678 -25.989 1.00 86.38 157 MET A C 1
ATOM 1238 O O . MET A 1 157 ? 11.884 -3.842 -26.787 1.00 86.38 157 MET A O 1
ATOM 1242 N N . GLY A 1 158 ? 10.442 -4.416 -25.177 1.00 80.12 158 GLY A N 1
ATOM 1243 C CA . GLY A 1 158 ? 9.787 -3.111 -25.076 1.00 80.12 158 GLY A CA 1
ATOM 1244 C C . GLY A 1 158 ? 8.591 -2.900 -26.008 1.00 80.12 158 GLY A C 1
ATOM 1245 O O . GLY A 1 158 ? 8.139 -1.763 -26.151 1.00 80.12 158 GLY A O 1
ATOM 1246 N N . ASN A 1 159 ? 8.039 -3.953 -26.626 1.00 87.75 159 ASN A N 1
ATOM 1247 C CA . ASN A 1 159 ? 6.849 -3.823 -27.470 1.00 87.75 159 ASN A CA 1
ATOM 1248 C C . ASN A 1 159 ? 5.635 -3.354 -26.641 1.00 87.75 159 ASN A C 1
ATOM 1250 O O . ASN A 1 159 ? 5.178 -4.031 -25.717 1.00 87.75 159 ASN A O 1
ATOM 1254 N N . MET A 1 160 ? 5.074 -2.199 -27.008 1.00 86.38 160 MET A N 1
ATOM 1255 C CA . MET A 1 160 ? 3.960 -1.564 -26.294 1.00 86.38 160 MET A CA 1
ATOM 1256 C C . MET A 1 160 ? 2.658 -2.383 -26.322 1.00 86.38 160 MET A C 1
ATOM 1258 O O . MET A 1 160 ? 1.803 -2.190 -25.459 1.00 86.38 160 MET A O 1
ATOM 1262 N N . LEU A 1 161 ? 2.485 -3.306 -27.277 1.00 86.38 161 LEU A N 1
ATOM 1263 C CA . LEU A 1 161 ? 1.272 -4.130 -27.387 1.00 86.38 161 LEU A CA 1
ATOM 1264 C C . LEU A 1 161 ? 1.158 -5.191 -26.283 1.00 86.38 161 LEU A C 1
ATOM 1266 O O . LEU A 1 161 ? 0.049 -5.528 -25.858 1.00 86.38 161 LEU A O 1
ATOM 1270 N N . PHE A 1 162 ? 2.295 -5.682 -25.791 1.00 87.44 162 PHE A N 1
ATOM 1271 C CA . PHE A 1 162 ? 2.371 -6.791 -24.834 1.00 87.44 162 PHE A CA 1
ATOM 1272 C C . PHE A 1 162 ? 2.757 -6.342 -23.422 1.00 87.44 162 PHE A C 1
ATOM 1274 O O . PHE A 1 162 ? 2.862 -7.163 -22.513 1.00 87.44 162 PHE A O 1
ATOM 1281 N N . ARG A 1 163 ? 2.919 -5.032 -23.216 1.00 90.19 163 ARG A N 1
ATOM 1282 C CA . ARG A 1 163 ? 3.347 -4.423 -21.956 1.00 90.19 163 ARG A CA 1
ATOM 1283 C C . ARG A 1 163 ? 2.242 -3.576 -21.330 1.00 90.19 163 ARG A C 1
ATOM 1285 O O . ARG A 1 163 ? 1.485 -2.889 -22.018 1.00 90.19 163 ARG A O 1
ATOM 1292 N N . ASN A 1 164 ? 2.175 -3.577 -20.005 1.00 91.31 164 ASN A N 1
ATOM 1293 C CA . ASN A 1 164 ? 1.366 -2.628 -19.253 1.00 91.31 164 ASN A CA 1
ATOM 1294 C C . ASN A 1 164 ? 2.019 -1.244 -19.296 1.00 91.31 164 ASN A C 1
ATOM 1296 O O . ASN A 1 164 ? 3.132 -1.067 -18.819 1.00 91.31 164 ASN A O 1
ATOM 1300 N N . ASN A 1 165 ? 1.341 -0.258 -19.889 1.00 91.62 165 ASN A N 1
ATOM 1301 C CA . ASN A 1 165 ? 1.909 1.083 -20.089 1.00 91.62 165 ASN A CA 1
ATOM 1302 C C . ASN A 1 165 ? 1.507 2.095 -19.002 1.00 91.62 165 ASN A C 1
ATOM 1304 O O . ASN A 1 165 ? 1.976 3.228 -19.004 1.00 91.62 165 ASN A O 1
ATOM 1308 N N . LYS A 1 166 ? 0.604 1.711 -18.092 1.00 94.12 166 LYS A N 1
ATOM 1309 C CA . LYS A 1 166 ? 0.142 2.565 -16.994 1.00 94.12 166 LYS A CA 1
ATOM 1310 C C . LYS A 1 166 ? 1.128 2.480 -15.825 1.00 94.12 166 LYS A C 1
ATOM 1312 O O . LYS A 1 166 ? 1.475 1.378 -15.408 1.00 94.12 166 LYS A O 1
ATOM 1317 N N . GLY A 1 167 ? 1.532 3.623 -15.269 1.00 95.69 167 GLY A N 1
ATOM 1318 C CA . GLY A 1 167 ? 2.355 3.672 -14.058 1.00 95.69 167 GLY A CA 1
ATOM 1319 C C . GLY A 1 167 ? 1.634 3.136 -12.825 1.00 95.69 167 GLY A C 1
ATOM 1320 O O . GLY A 1 167 ? 0.450 3.428 -12.610 1.00 95.69 167 GLY A O 1
ATOM 1321 N N . CYS A 1 168 ? 2.349 2.389 -11.983 1.00 96.25 168 CYS A N 1
ATOM 1322 C CA . CYS A 1 168 ? 1.758 1.758 -10.807 1.00 96.25 168 CYS A CA 1
ATOM 1323 C C . CYS A 1 168 ? 1.274 2.748 -9.758 1.00 96.25 168 CYS A C 1
ATOM 1325 O O . CYS A 1 168 ? 0.262 2.482 -9.121 1.00 96.25 168 CYS A O 1
ATOM 1327 N N . TYR A 1 169 ? 1.912 3.910 -9.608 1.00 94.06 169 TYR A N 1
ATOM 1328 C CA . TYR A 1 169 ? 1.447 4.910 -8.647 1.00 94.06 169 TYR A CA 1
ATOM 1329 C C . TYR A 1 169 ? 0.011 5.351 -8.960 1.00 94.06 169 TYR A C 1
ATOM 1331 O O . TYR A 1 169 ? -0.840 5.374 -8.079 1.00 94.06 169 TYR A O 1
ATOM 1339 N N . SER A 1 170 ? -0.283 5.645 -10.232 1.00 93.56 170 SER A N 1
ATOM 1340 C CA . SER A 1 170 ? -1.642 6.019 -10.643 1.00 93.56 170 SER A CA 1
ATOM 1341 C C . SER A 1 170 ? -2.598 4.836 -10.564 1.00 93.56 170 SER A C 1
ATOM 1343 O O . SER A 1 170 ? -3.712 4.996 -10.093 1.00 93.56 170 SER A O 1
ATOM 1345 N N . ALA A 1 171 ? -2.177 3.649 -11.011 1.00 94.06 171 ALA A N 1
ATOM 1346 C CA . ALA A 1 171 ? -3.031 2.463 -10.988 1.00 94.06 171 ALA A CA 1
ATOM 1347 C C . ALA A 1 171 ? -3.480 2.096 -9.566 1.00 94.06 171 ALA A C 1
ATOM 1349 O O . ALA A 1 171 ? -4.654 1.810 -9.353 1.00 94.06 171 ALA A O 1
ATOM 1350 N N . VAL A 1 172 ? -2.562 2.163 -8.600 1.00 93.06 172 VAL A N 1
ATOM 1351 C CA . VAL A 1 172 ? -2.839 1.906 -7.184 1.00 93.06 172 VAL A CA 1
ATOM 1352 C C . VAL A 1 172 ? -3.770 2.970 -6.606 1.00 93.06 172 VAL A C 1
ATOM 1354 O O . VAL A 1 172 ? -4.749 2.620 -5.953 1.00 93.06 172 VAL A O 1
ATOM 1357 N N . VAL A 1 173 ? -3.505 4.256 -6.861 1.00 90.69 173 VAL A N 1
ATOM 1358 C CA . VAL A 1 173 ? -4.379 5.347 -6.394 1.00 90.69 173 VAL A CA 1
ATOM 1359 C C . VAL A 1 173 ? -5.795 5.173 -6.940 1.00 90.69 173 VAL A C 1
ATOM 1361 O O . VAL A 1 173 ? -6.737 5.123 -6.153 1.00 90.69 173 VAL A O 1
ATOM 1364 N N . ASP A 1 174 ? -5.937 4.969 -8.251 1.00 91.88 174 ASP A N 1
ATOM 1365 C CA . ASP A 1 174 ? -7.236 4.787 -8.909 1.00 91.88 174 ASP A CA 1
ATOM 1366 C C . ASP A 1 174 ? -7.987 3.559 -8.369 1.00 91.88 174 ASP A C 1
ATOM 1368 O O . ASP A 1 174 ? -9.206 3.585 -8.213 1.00 91.88 174 ASP A O 1
ATOM 1372 N N . TYR A 1 175 ? -7.265 2.478 -8.060 1.00 90.50 175 TYR A N 1
ATOM 1373 C CA . TYR A 1 175 ? -7.852 1.272 -7.478 1.00 90.50 175 TYR A CA 1
ATOM 1374 C C . TYR A 1 175 ? -8.452 1.536 -6.091 1.00 90.50 175 TYR A C 1
ATOM 1376 O O . TYR A 1 175 ? -9.531 1.034 -5.767 1.00 90.50 175 TYR A O 1
ATOM 1384 N N . PHE A 1 176 ? -7.762 2.321 -5.262 1.00 91.19 176 PHE A N 1
ATOM 1385 C CA . PHE A 1 176 ? -8.199 2.602 -3.897 1.00 91.19 176 PHE A CA 1
ATOM 1386 C C . PHE A 1 176 ? -9.156 3.788 -3.777 1.00 91.19 176 PHE A C 1
ATOM 1388 O O . PHE A 1 176 ? -9.828 3.882 -2.750 1.00 91.19 176 PHE A O 1
ATOM 1395 N N . GLU A 1 177 ? -9.281 4.649 -4.790 1.00 90.69 177 GLU A N 1
ATOM 1396 C CA . GLU A 1 177 ? -10.147 5.832 -4.721 1.00 90.69 177 GLU A CA 1
ATOM 1397 C C . GLU A 1 177 ? -11.566 5.484 -4.266 1.00 90.69 177 GLU A C 1
ATOM 1399 O O . GLU A 1 177 ? -12.057 6.063 -3.297 1.00 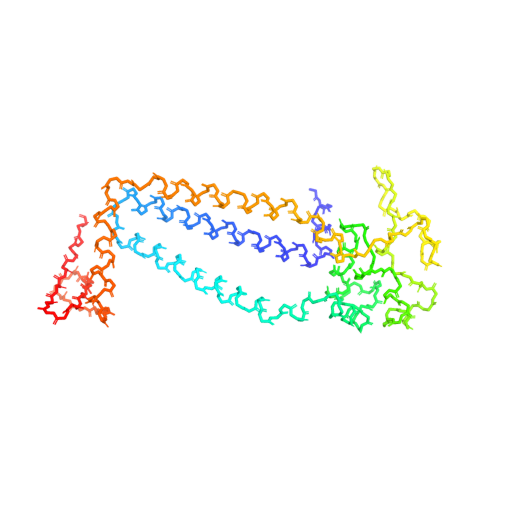90.69 177 GLU A O 1
ATOM 1404 N N . LEU A 1 178 ? -12.213 4.496 -4.893 1.00 88.44 178 LEU A N 1
ATOM 1405 C CA . LEU A 1 178 ? -13.588 4.129 -4.542 1.00 88.44 178 LEU A CA 1
ATOM 1406 C C . LEU A 1 178 ? -13.706 3.664 -3.086 1.00 88.44 178 LEU A C 1
ATOM 1408 O O . LEU A 1 178 ? -14.648 4.044 -2.394 1.00 88.44 178 LEU A O 1
ATOM 1412 N N . TYR A 1 179 ? -12.749 2.871 -2.605 1.00 90.31 179 TYR A N 1
ATOM 1413 C CA . TYR A 1 179 ? -12.745 2.403 -1.220 1.00 90.31 179 TYR A CA 1
ATOM 1414 C C . TYR A 1 179 ? -12.574 3.560 -0.237 1.00 90.31 179 TYR A C 1
ATOM 1416 O O . TYR A 1 179 ? -13.272 3.600 0.774 1.00 90.31 179 TYR A O 1
ATOM 1424 N N . ILE A 1 180 ? -11.699 4.519 -0.547 1.00 90.00 180 ILE A N 1
ATOM 1425 C CA . ILE A 1 180 ? -11.491 5.720 0.268 1.00 90.00 180 ILE A CA 1
ATOM 1426 C C . ILE A 1 180 ? -12.764 6.573 0.288 1.00 90.00 180 ILE A C 1
ATOM 1428 O O . ILE A 1 180 ? -13.205 6.979 1.363 1.00 90.00 180 ILE A O 1
ATOM 1432 N N . TYR A 1 181 ? -13.402 6.795 -0.865 1.00 91.12 181 TYR A N 1
ATOM 1433 C CA . TYR A 1 181 ? -14.659 7.544 -0.948 1.00 91.12 181 TYR A CA 1
ATOM 1434 C C . TYR A 1 181 ? -15.790 6.865 -0.173 1.00 91.12 181 TYR A C 1
ATOM 1436 O O . TYR A 1 181 ? -16.492 7.526 0.592 1.00 91.12 181 TYR A O 1
ATOM 1444 N N . VAL A 1 182 ? -15.957 5.549 -0.325 1.00 91.88 182 VAL A N 1
ATOM 1445 C CA . VAL A 1 182 ? -16.986 4.782 0.393 1.00 91.88 182 VAL A CA 1
ATOM 1446 C C . VAL A 1 182 ? -16.719 4.787 1.897 1.00 91.88 182 VAL A C 1
ATOM 1448 O O . VAL A 1 182 ? -17.636 5.052 2.671 1.00 91.88 182 VAL A O 1
ATOM 1451 N N . ALA A 1 183 ? -15.477 4.558 2.329 1.00 86.88 183 ALA A N 1
ATOM 1452 C CA . ALA A 1 183 ? -15.109 4.607 3.743 1.00 86.88 183 ALA A CA 1
ATOM 1453 C C . ALA A 1 183 ? -15.347 6.001 4.343 1.00 86.88 183 ALA A C 1
ATOM 1455 O O . ALA A 1 183 ? -15.927 6.116 5.423 1.00 86.88 183 ALA A O 1
ATOM 1456 N N . GLY A 1 184 ? -14.971 7.060 3.619 1.00 88.19 184 GLY A N 1
ATOM 1457 C CA . GLY A 1 184 ? -15.231 8.443 4.013 1.00 88.19 184 GLY A CA 1
ATOM 1458 C C . GLY A 1 184 ? -16.725 8.743 4.140 1.00 88.19 184 GLY A C 1
ATOM 1459 O O . GLY A 1 184 ? -17.155 9.315 5.141 1.00 88.19 184 GLY A O 1
ATOM 1460 N N . ALA A 1 185 ? -17.540 8.299 3.180 1.00 92.06 185 ALA A N 1
ATOM 1461 C CA . ALA A 1 185 ? -18.991 8.460 3.231 1.00 92.06 185 ALA A CA 1
ATOM 1462 C C . ALA A 1 185 ? -19.610 7.728 4.434 1.00 92.06 185 ALA A C 1
ATOM 1464 O O . ALA A 1 185 ? -20.425 8.309 5.151 1.00 92.06 185 ALA A O 1
ATOM 1465 N N . LEU A 1 186 ? -19.194 6.485 4.698 1.00 91.19 186 LEU A N 1
ATOM 1466 C CA . LEU A 1 186 ? -19.652 5.717 5.859 1.00 91.19 186 LEU A CA 1
ATOM 1467 C C . LEU A 1 186 ? -19.274 6.400 7.177 1.00 91.19 186 LEU A C 1
ATOM 1469 O O . LEU A 1 186 ? -20.114 6.495 8.069 1.00 91.19 186 LEU A O 1
ATOM 1473 N N . ALA A 1 187 ? -18.053 6.926 7.290 1.00 84.69 187 ALA A N 1
ATOM 1474 C CA . ALA A 1 187 ? -17.614 7.655 8.476 1.00 84.69 187 ALA A CA 1
ATOM 1475 C C . ALA A 1 187 ? -18.470 8.907 8.726 1.00 84.69 187 ALA A C 1
ATOM 1477 O O . ALA A 1 187 ? -18.911 9.134 9.850 1.00 84.69 187 ALA A O 1
ATOM 1478 N N . ILE A 1 188 ? -18.774 9.681 7.680 1.00 90.19 188 ILE A N 1
ATOM 1479 C CA . ILE A 1 188 ? -19.654 10.855 7.787 1.00 90.19 188 ILE A CA 1
ATOM 1480 C C . ILE A 1 188 ? -21.052 10.440 8.258 1.00 90.19 188 ILE A C 1
ATOM 1482 O O . ILE A 1 188 ? -21.599 11.068 9.160 1.00 90.19 188 ILE A O 1
ATOM 1486 N N . VAL A 1 189 ? -21.621 9.365 7.704 1.00 89.69 189 VAL A N 1
ATOM 1487 C CA . VAL A 1 189 ? -22.935 8.854 8.130 1.00 89.69 189 VAL A CA 1
ATOM 1488 C C . VAL A 1 189 ? -22.919 8.479 9.612 1.00 89.69 189 VAL A C 1
ATOM 1490 O O . VAL A 1 189 ? -23.799 8.913 10.356 1.00 89.69 189 VAL A O 1
ATOM 1493 N N . VAL A 1 190 ? -21.905 7.743 10.070 1.00 84.81 190 VAL A N 1
ATOM 1494 C CA . VAL A 1 190 ? -21.759 7.375 11.487 1.00 84.81 190 VAL A CA 1
ATOM 1495 C C . VAL A 1 190 ? -21.676 8.619 12.374 1.00 84.81 190 VAL A C 1
ATOM 1497 O O . VAL A 1 190 ? -22.433 8.715 13.338 1.00 84.81 190 VAL A O 1
ATOM 1500 N N . LEU A 1 191 ? -20.859 9.609 12.001 1.00 81.56 191 LEU A N 1
ATOM 1501 C CA . LEU A 1 191 ? -20.748 10.875 12.733 1.00 81.56 191 LEU A CA 1
ATOM 1502 C C . LEU A 1 191 ? -22.085 11.625 12.803 1.00 81.56 191 LEU A C 1
ATOM 1504 O O . LEU A 1 191 ? -22.431 12.175 13.847 1.00 81.56 191 LEU A O 1
ATOM 1508 N N . THR A 1 192 ? -22.872 11.634 11.722 1.00 83.81 192 THR A N 1
ATOM 1509 C CA . THR A 1 192 ? -24.198 12.274 11.739 1.00 83.81 192 THR A CA 1
ATOM 1510 C C . THR A 1 192 ? -25.183 11.546 12.650 1.00 83.81 192 THR A C 1
ATOM 1512 O O . THR A 1 192 ? -25.938 12.205 13.360 1.00 83.81 192 THR A O 1
ATOM 1515 N N . ILE A 1 193 ? -25.161 10.210 12.689 1.00 80.62 193 ILE A N 1
ATOM 1516 C CA . ILE A 1 193 ? -26.018 9.419 13.584 1.00 80.62 193 ILE A CA 1
ATOM 1517 C C . ILE A 1 193 ? -25.628 9.664 15.043 1.00 80.62 193 ILE A C 1
ATOM 1519 O O . ILE A 1 193 ? -26.505 9.887 15.875 1.00 80.62 193 ILE A O 1
ATOM 1523 N N . GLU A 1 194 ? -24.331 9.675 15.349 1.00 70.44 194 GLU A N 1
ATOM 1524 C CA . GLU A 1 194 ? -23.814 9.949 16.692 1.00 70.44 194 GLU A CA 1
ATOM 1525 C C . GLU A 1 194 ? -24.180 11.363 17.168 1.00 70.44 194 GLU A C 1
ATOM 1527 O O . GLU A 1 194 ? -24.582 11.551 18.316 1.00 70.44 194 GLU A O 1
ATOM 1532 N N . PHE A 1 195 ? -24.135 12.352 16.271 1.00 77.88 195 PHE A N 1
ATOM 1533 C CA . PHE A 1 195 ? -24.506 13.732 16.580 1.00 77.88 195 PHE A CA 1
ATOM 1534 C C . PHE A 1 195 ? -26.023 13.950 16.723 1.00 77.88 195 PHE A C 1
ATOM 1536 O O . PHE A 1 195 ? -26.451 14.746 17.557 1.00 77.88 195 PHE A O 1
ATOM 1543 N N . ILE A 1 196 ? -26.847 13.266 15.920 1.00 72.38 196 ILE A N 1
ATOM 1544 C CA . ILE A 1 196 ? -28.319 13.406 15.918 1.00 72.38 196 ILE A CA 1
ATOM 1545 C C . ILE A 1 196 ? -28.975 12.564 17.015 1.00 72.38 196 ILE A C 1
ATOM 1547 O O . ILE A 1 196 ? -30.049 12.921 17.501 1.00 72.38 196 ILE A O 1
ATOM 1551 N N . SER A 1 197 ? -28.336 11.472 17.433 1.00 50.47 197 SER A N 1
ATOM 1552 C CA . SER A 1 197 ? -28.805 10.611 18.512 1.00 50.47 197 SER A CA 1
ATOM 1553 C C . SER A 1 197 ? -27.949 10.772 19.773 1.00 50.47 197 SER A C 1
ATOM 1555 O O . SER A 1 197 ? -27.359 9.786 20.216 1.00 50.47 197 SER A O 1
ATOM 1557 N N . PRO A 1 198 ? -27.896 11.949 20.429 1.00 55.31 198 PRO A N 1
ATOM 1558 C CA . PRO A 1 198 ? -27.528 11.964 21.828 1.00 55.31 198 PRO A CA 1
ATOM 1559 C C . PRO A 1 198 ? -28.695 11.328 22.598 1.00 55.31 198 PRO A C 1
ATOM 1561 O O . PRO A 1 198 ? -29.801 11.880 22.588 1.00 55.31 198 PRO A O 1
ATOM 1564 N N . PRO A 1 199 ? -28.523 10.178 23.281 1.00 47.09 199 PRO A N 1
ATOM 1565 C CA . PRO A 1 199 ? -29.510 9.746 24.250 1.00 47.09 199 PRO A CA 1
ATOM 1566 C C . PRO A 1 199 ? -29.821 10.901 25.213 1.00 47.09 199 PRO A C 1
ATOM 1568 O O . PRO A 1 199 ? -28.906 11.645 25.580 1.00 47.09 199 PRO A O 1
ATOM 1571 N N . PRO A 1 200 ? -31.065 11.031 25.708 1.00 51.84 200 PRO A N 1
ATOM 1572 C CA . PRO A 1 200 ? -31.414 12.031 26.725 1.00 51.84 200 PRO A CA 1
ATOM 1573 C C . PRO A 1 200 ? -30.536 11.942 27.994 1.00 51.84 200 PRO A C 1
ATOM 1575 O O . PRO A 1 200 ? -30.485 12.876 28.788 1.00 51.84 200 PRO A O 1
ATOM 1578 N N . ASN A 1 201 ? -29.777 10.852 28.148 1.00 43.88 201 ASN A N 1
ATOM 1579 C CA . ASN A 1 201 ? -28.820 10.612 29.225 1.00 43.88 201 ASN A CA 1
ATOM 1580 C C . ASN A 1 201 ? -27.391 11.150 28.953 1.00 43.88 201 ASN A C 1
ATOM 1582 O O . ASN A 1 201 ? -26.595 11.234 29.887 1.00 43.88 201 ASN A O 1
ATOM 1586 N N . ILE A 1 202 ? -27.038 11.562 27.724 1.00 43.81 202 ILE A N 1
ATOM 1587 C CA . ILE A 1 202 ? -25.710 12.138 27.412 1.00 43.81 202 ILE A CA 1
ATOM 1588 C C . ILE A 1 202 ? -25.581 13.579 27.896 1.00 43.81 202 ILE A C 1
ATOM 1590 O O . ILE A 1 202 ? -24.487 13.957 28.299 1.00 43.81 202 ILE A O 1
ATOM 1594 N N . ALA A 1 203 ? -26.675 14.339 28.018 1.00 43.22 203 ALA A N 1
ATOM 1595 C CA . ALA A 1 203 ? -26.646 15.633 28.711 1.00 43.22 203 ALA A CA 1
ATOM 1596 C C . ALA A 1 203 ? -26.171 15.513 30.178 1.00 43.22 203 ALA A C 1
ATOM 1598 O O . ALA A 1 203 ? -25.664 16.476 30.752 1.00 43.22 203 ALA A O 1
ATOM 1599 N N . HIS A 1 204 ? -26.296 14.325 30.783 1.00 41.69 204 HIS A N 1
ATOM 1600 C CA . HIS A 1 204 ? -25.816 14.036 32.135 1.00 41.69 204 HIS A CA 1
ATOM 1601 C C . HIS A 1 204 ? -24.387 13.455 32.156 1.00 41.69 204 HIS A C 1
ATOM 1603 O O . HIS A 1 204 ? -23.662 13.633 33.135 1.00 41.69 204 HIS A O 1
ATOM 1609 N N . SER A 1 205 ? -23.961 12.784 31.078 1.00 39.09 205 SER A N 1
ATOM 1610 C CA . SER A 1 205 ? -22.637 12.153 30.962 1.00 39.09 205 SER A CA 1
ATOM 1611 C C . SER A 1 205 ? -21.552 13.120 30.463 1.00 39.09 205 SER A C 1
ATOM 1613 O O . SER A 1 205 ? -20.437 13.084 30.976 1.00 39.09 205 SER A O 1
ATOM 1615 N N . THR A 1 206 ? -21.874 14.067 29.571 1.00 38.72 206 THR A N 1
ATOM 1616 C CA . THR A 1 206 ? -20.954 15.159 29.190 1.00 38.72 206 THR A CA 1
ATOM 1617 C C . THR A 1 206 ? -20.693 16.115 30.349 1.00 38.72 206 THR A C 1
ATOM 1619 O O . THR A 1 206 ? -19.557 16.544 30.513 1.00 38.72 206 THR A O 1
ATOM 1622 N N . ARG A 1 207 ? -21.692 16.356 31.214 1.00 39.31 207 ARG A N 1
ATOM 1623 C CA . ARG A 1 207 ? -21.534 17.089 32.485 1.00 39.31 207 ARG A CA 1
ATOM 1624 C C . ARG A 1 207 ? -20.547 16.390 33.427 1.00 39.31 207 ARG A C 1
ATOM 1626 O O . ARG A 1 207 ? -19.652 17.039 33.959 1.00 39.31 207 ARG A O 1
ATOM 1633 N N . GLN A 1 208 ? -20.641 15.060 33.547 1.00 40.59 208 GLN A N 1
ATOM 1634 C CA . GLN A 1 208 ? -19.662 14.266 34.294 1.00 40.59 208 GLN A CA 1
ATOM 1635 C C . GLN A 1 208 ? -18.269 14.288 33.665 1.00 40.59 208 GLN A C 1
ATOM 1637 O O . GLN A 1 208 ? -17.300 14.389 34.403 1.00 40.59 208 GLN A O 1
ATOM 1642 N N . LEU A 1 209 ? -18.131 14.221 32.338 1.00 37.75 209 LEU A N 1
ATOM 1643 C CA . LEU A 1 209 ? -16.813 14.274 31.699 1.00 37.75 209 LEU A CA 1
ATOM 1644 C C . LEU A 1 209 ? -16.142 15.647 31.875 1.00 37.75 209 LEU A C 1
ATOM 1646 O O . LEU A 1 209 ? -14.942 15.690 32.127 1.00 37.75 209 LEU A O 1
ATOM 1650 N N . THR A 1 210 ? -16.894 16.753 31.818 1.00 41.16 210 THR A N 1
ATOM 1651 C CA . THR A 1 210 ? -16.374 18.095 32.144 1.00 41.16 210 THR A CA 1
ATOM 1652 C C . THR A 1 210 ? -16.022 18.255 33.628 1.00 41.16 210 THR A C 1
ATOM 1654 O O . THR A 1 210 ? -15.008 18.879 33.932 1.00 41.16 210 THR A O 1
ATOM 1657 N N . ASP A 1 211 ? -16.773 17.633 34.547 1.00 42.25 211 ASP A N 1
ATOM 1658 C CA . ASP A 1 211 ? -16.446 17.612 35.985 1.00 42.25 211 ASP A CA 1
ATOM 1659 C C . ASP A 1 211 ? -15.247 16.692 36.308 1.00 42.25 211 ASP A C 1
ATOM 1661 O O . ASP A 1 211 ? -14.471 16.975 37.220 1.00 42.25 211 ASP A O 1
ATOM 1665 N N . ILE A 1 212 ? -15.053 15.607 35.549 1.00 44.47 212 ILE A N 1
ATOM 1666 C CA . ILE A 1 212 ? -13.934 14.658 35.694 1.00 44.47 212 ILE A CA 1
ATOM 1667 C C . ILE A 1 212 ? -12.645 15.233 35.089 1.00 44.47 212 ILE A C 1
ATOM 1669 O O . ILE A 1 212 ? -11.585 15.134 35.705 1.00 44.47 212 ILE A O 1
ATOM 1673 N N . LEU A 1 213 ? -12.717 15.879 33.922 1.00 40.38 213 LEU A N 1
ATOM 1674 C CA . LEU A 1 213 ? -11.560 16.510 33.274 1.00 40.38 213 LEU A CA 1
ATOM 1675 C C . LEU A 1 213 ? -11.102 17.791 33.989 1.00 40.38 213 LEU A C 1
ATOM 1677 O O . LEU A 1 213 ? -9.934 18.154 33.884 1.00 40.38 213 LEU A O 1
ATOM 1681 N N . GLY A 1 214 ? -11.982 18.456 34.745 1.00 41.53 214 GLY A N 1
ATOM 1682 C CA . GLY A 1 214 ? -11.638 19.651 35.518 1.00 41.53 214 GLY A CA 1
ATOM 1683 C C . GLY A 1 214 ? -11.005 19.398 36.893 1.00 41.53 214 GLY A C 1
ATOM 1684 O O . GLY A 1 214 ? -10.442 20.333 37.455 1.00 41.53 214 GLY A O 1
ATOM 1685 N N . ASN A 1 215 ? -11.091 18.184 37.461 1.00 44.34 215 ASN A N 1
ATOM 1686 C CA . ASN A 1 215 ? -10.840 17.985 38.901 1.00 44.34 215 ASN A CA 1
ATOM 1687 C C . ASN A 1 215 ? -10.014 16.746 39.301 1.00 44.34 215 ASN A C 1
ATOM 1689 O O . ASN A 1 215 ? -9.830 16.509 40.498 1.00 44.34 215 ASN A O 1
ATOM 1693 N N . VAL A 1 216 ? -9.510 15.949 38.352 1.00 42.47 216 VAL A N 1
ATOM 1694 C CA . VAL A 1 216 ? -8.710 14.747 38.658 1.00 42.47 216 VAL A CA 1
ATOM 1695 C C . VAL A 1 216 ? -7.230 15.010 38.378 1.00 42.47 216 VAL A C 1
ATOM 1697 O O . VAL A 1 216 ? -6.807 15.078 37.230 1.00 42.47 216 VAL A O 1
ATOM 1700 N N . THR A 1 217 ? -6.429 15.151 39.438 1.00 37.91 217 THR A N 1
ATOM 1701 C CA . THR A 1 217 ? -4.989 15.461 39.347 1.00 37.91 217 THR A CA 1
ATOM 1702 C C . THR A 1 217 ? -4.064 14.247 39.501 1.00 37.91 217 THR A C 1
ATOM 1704 O O . THR A 1 217 ? -2.898 14.356 39.134 1.00 37.91 217 THR A O 1
ATOM 1707 N N . SER A 1 218 ? -4.529 13.087 39.994 1.00 36.19 218 SER A N 1
ATOM 1708 C CA . SER A 1 218 ? -3.746 11.831 39.998 1.00 36.19 218 SER A CA 1
ATOM 1709 C C . SER A 1 218 ? -4.583 10.590 40.366 1.00 36.19 218 SER A C 1
ATOM 1711 O O . SER A 1 218 ? -5.477 10.672 41.212 1.00 36.19 218 SER A O 1
ATOM 1713 N N . LEU A 1 219 ? -4.263 9.434 39.764 1.00 36.81 219 LEU A N 1
ATOM 1714 C CA . LEU A 1 219 ? -4.776 8.096 40.105 1.00 36.81 219 LEU A CA 1
ATOM 1715 C C . LEU A 1 219 ? -3.616 7.230 40.614 1.00 36.81 219 LEU A C 1
ATOM 1717 O O . LEU A 1 219 ? -2.658 6.992 39.881 1.00 36.81 219 LEU A O 1
ATOM 1721 N N . THR A 1 220 ? -3.723 6.712 41.839 1.00 35.16 220 THR A N 1
ATOM 1722 C CA . THR A 1 220 ? -2.681 5.864 42.441 1.00 35.16 220 THR A CA 1
ATOM 1723 C C . THR A 1 220 ? -3.296 4.587 43.012 1.00 35.16 220 THR A C 1
ATOM 1725 O O . THR A 1 220 ? -4.267 4.644 43.769 1.00 35.16 220 THR A O 1
ATOM 1728 N N . PHE A 1 221 ? -2.727 3.433 42.655 1.00 33.38 221 PHE A N 1
ATOM 1729 C CA . PHE A 1 221 ? -3.164 2.107 43.104 1.00 33.38 221 PHE A CA 1
ATOM 1730 C C . PHE A 1 221 ? -2.225 1.573 44.190 1.00 33.38 221 PHE A C 1
ATOM 1732 O O . PHE A 1 221 ? -1.006 1.655 44.042 1.00 33.38 221 PHE A O 1
ATOM 1739 N N . TYR A 1 222 ? -2.782 0.992 45.256 1.00 38.72 222 TYR A N 1
ATOM 1740 C CA . TYR A 1 222 ? -2.002 0.317 46.298 1.00 38.72 222 TYR A CA 1
ATOM 1741 C C . TYR A 1 222 ? -2.708 -0.962 46.757 1.00 38.72 222 TYR A C 1
ATOM 1743 O O . TYR A 1 222 ? -3.937 -1.003 46.844 1.00 38.72 222 TYR A O 1
ATOM 1751 N N . SER A 1 223 ? -1.919 -1.979 47.096 1.00 36.41 223 SER A N 1
ATOM 1752 C CA . SER A 1 223 ? -2.366 -3.241 47.689 1.00 36.41 223 SER A CA 1
ATOM 1753 C C . SER A 1 223 ? -1.970 -3.293 49.166 1.00 36.41 223 SER A C 1
ATOM 1755 O O . SER A 1 223 ? -0.802 -3.073 49.492 1.00 36.41 223 SER A O 1
ATOM 1757 N N . THR A 1 224 ? -2.902 -3.618 50.063 1.00 43.97 224 THR A N 1
ATOM 1758 C CA . THR A 1 224 ? -2.604 -3.890 51.479 1.00 43.97 224 THR A CA 1
ATOM 1759 C C . THR A 1 224 ? -2.984 -5.323 51.845 1.00 43.97 224 THR A C 1
ATOM 1761 O O . THR A 1 224 ? -4.100 -5.771 51.594 1.00 43.97 224 THR A O 1
ATOM 1764 N N . LEU A 1 225 ? -2.039 -6.045 52.455 1.00 41.38 225 LEU A N 1
ATOM 1765 C CA . LEU A 1 225 ? -2.239 -7.388 53.003 1.00 41.38 225 LEU A CA 1
ATOM 1766 C C . LEU A 1 225 ? -2.919 -7.279 54.376 1.00 41.38 225 LEU A C 1
ATOM 1768 O O . LEU A 1 225 ? -2.325 -6.747 55.313 1.00 41.38 225 LEU A O 1
ATOM 1772 N N . ALA A 1 226 ? -4.146 -7.789 54.505 1.00 42.56 226 ALA A N 1
ATOM 1773 C CA . ALA A 1 226 ? -4.850 -7.903 55.783 1.00 42.56 226 ALA A CA 1
ATOM 1774 C C . ALA A 1 226 ? -5.137 -9.385 56.104 1.00 42.56 226 ALA A C 1
ATOM 1776 O O . ALA A 1 226 ? -5.763 -10.070 55.292 1.00 42.56 226 ALA A O 1
ATOM 1777 N N . PRO A 1 227 ? -4.708 -9.907 57.267 1.00 39.91 227 PRO A N 1
ATOM 1778 C CA . PRO A 1 227 ? -5.062 -11.257 57.688 1.00 39.91 227 PRO A CA 1
ATOM 1779 C C . PRO A 1 227 ? -6.378 -11.306 58.502 1.00 39.91 227 PRO A C 1
ATOM 1781 O O . PRO A 1 227 ? -6.636 -10.378 59.271 1.00 39.91 227 PRO A O 1
ATOM 1784 N N . PRO A 1 228 ? -7.173 -12.401 58.417 1.00 50.75 228 PRO A N 1
ATOM 1785 C CA . PRO A 1 228 ? -7.033 -13.542 57.513 1.00 50.75 228 PRO A CA 1
ATOM 1786 C C . PRO A 1 228 ? -8.086 -13.526 56.383 1.00 50.75 228 PRO A C 1
ATOM 1788 O O . PRO A 1 228 ? -9.287 -13.576 56.641 1.00 50.75 228 PRO A O 1
ATOM 1791 N N . GLY A 1 229 ? -7.622 -13.544 55.126 1.00 44.09 229 GLY A N 1
ATOM 1792 C CA . GLY A 1 229 ? -8.339 -14.228 54.038 1.00 44.09 229 GLY A CA 1
ATOM 1793 C C . GLY A 1 229 ? -8.847 -13.421 52.839 1.00 44.09 229 GLY A C 1
ATOM 1794 O O . GLY A 1 229 ? -9.541 -14.009 52.017 1.00 44.09 229 GLY A O 1
ATOM 1795 N N . GLY A 1 230 ? -8.524 -12.133 52.679 1.00 44.19 230 GLY A N 1
ATOM 1796 C CA . GLY A 1 230 ? -8.956 -11.377 51.493 1.00 44.19 230 GLY A CA 1
ATOM 1797 C C . GLY A 1 230 ? -7.917 -10.380 50.989 1.00 44.19 230 GLY A C 1
ATOM 1798 O O . GLY A 1 230 ? -7.439 -9.549 51.758 1.00 44.19 230 GLY A O 1
ATOM 1799 N N . GLU A 1 231 ? -7.594 -10.443 49.695 1.00 42.25 231 GLU A N 1
ATOM 1800 C CA . GLU A 1 231 ? -6.923 -9.348 48.991 1.00 42.25 231 GLU A CA 1
ATOM 1801 C C . GLU A 1 231 ? -7.957 -8.267 48.658 1.00 42.25 231 GLU A C 1
ATOM 1803 O O . GLU A 1 231 ? -8.943 -8.524 47.965 1.00 42.25 231 GLU A O 1
ATOM 1808 N N . TYR A 1 232 ? -7.742 -7.049 49.155 1.00 44.56 232 TYR A N 1
ATOM 1809 C CA . TYR A 1 232 ? -8.577 -5.897 48.830 1.00 44.56 232 TYR A CA 1
ATOM 1810 C C . TYR A 1 232 ? -7.787 -4.937 47.946 1.00 44.56 232 TYR A C 1
ATOM 1812 O O . TYR A 1 232 ? -6.723 -4.450 48.330 1.00 44.56 232 TYR A O 1
ATOM 1820 N N . TRP A 1 233 ? -8.334 -4.638 46.770 1.00 41.12 233 TRP A N 1
ATOM 1821 C CA . TRP A 1 233 ? -7.812 -3.605 45.883 1.00 41.12 233 TRP A CA 1
ATOM 1822 C C . TRP A 1 233 ? -8.582 -2.312 46.129 1.00 41.12 233 TRP A C 1
ATOM 1824 O O . TRP A 1 233 ? -9.803 -2.263 45.971 1.00 41.12 233 TRP A O 1
ATOM 1834 N N . PHE A 1 234 ? -7.871 -1.259 46.527 1.00 43.25 234 PHE A N 1
ATOM 1835 C CA . PHE A 1 234 ? -8.462 0.058 46.741 1.00 43.25 234 PHE A CA 1
ATOM 1836 C C . PHE A 1 234 ? -8.161 0.956 45.543 1.00 43.25 234 PHE A C 1
ATOM 1838 O O . PHE A 1 234 ? -7.001 1.200 45.212 1.00 43.25 234 PHE A O 1
ATOM 1845 N N . CYS A 1 235 ? -9.210 1.480 44.910 1.00 38.00 235 CYS A N 1
ATOM 1846 C CA . CYS A 1 235 ? -9.085 2.555 43.933 1.00 38.00 235 CYS A CA 1
ATOM 1847 C C . CYS A 1 235 ? -9.295 3.884 44.670 1.00 38.00 235 CYS A C 1
ATOM 1849 O O . CYS A 1 235 ? -10.379 4.137 45.205 1.00 38.00 235 CYS A O 1
ATOM 1851 N N . ARG A 1 236 ? -8.240 4.704 44.769 1.00 41.56 236 ARG A N 1
ATOM 1852 C CA . ARG A 1 236 ? -8.303 6.030 45.393 1.00 41.56 236 ARG A CA 1
ATOM 1853 C C . ARG A 1 236 ? -8.369 7.096 44.302 1.00 41.56 236 ARG A C 1
ATOM 1855 O O . ARG A 1 236 ? -7.409 7.294 43.564 1.00 41.56 236 ARG A O 1
ATOM 1862 N N . THR A 1 237 ? -9.483 7.815 44.260 1.00 40.91 237 THR A N 1
ATOM 1863 C CA . THR A 1 237 ? -9.655 9.045 43.477 1.00 40.91 237 THR A CA 1
ATOM 1864 C C . THR A 1 237 ? -9.406 10.248 44.381 1.00 40.91 237 THR A C 1
ATOM 1866 O O . THR A 1 237 ? -10.078 10.407 45.403 1.00 40.91 237 THR A O 1
ATOM 1869 N N . VAL A 1 238 ? -8.422 11.080 44.028 1.00 40.84 238 VAL A N 1
ATOM 1870 C CA . VAL A 1 238 ? -8.128 12.343 44.720 1.00 40.84 238 VAL A CA 1
ATOM 1871 C C . VAL A 1 238 ? -8.676 13.493 43.880 1.00 40.84 238 VAL A C 1
ATOM 1873 O O . VAL A 1 238 ? -8.218 13.707 42.760 1.00 40.84 238 VAL A O 1
ATOM 1876 N N . THR A 1 239 ? -9.648 14.225 44.425 1.00 44.72 239 THR A N 1
ATOM 1877 C CA . THR A 1 239 ? -10.105 15.520 43.898 1.00 44.72 239 THR A CA 1
ATOM 1878 C C . THR A 1 239 ? -9.648 16.638 44.837 1.00 44.72 239 THR A C 1
ATOM 1880 O O . THR A 1 239 ? -9.340 16.390 46.005 1.00 44.72 239 THR A O 1
ATOM 1883 N N . GLN A 1 240 ? -9.578 17.877 44.341 1.00 35.12 240 GLN A N 1
ATOM 1884 C CA . GLN A 1 240 ? -8.912 19.016 45.000 1.00 35.12 240 GLN A CA 1
ATOM 1885 C C . GLN A 1 240 ? -9.408 19.334 46.432 1.00 35.12 240 GLN A C 1
ATOM 1887 O O . GLN A 1 240 ? -8.700 19.996 47.187 1.00 35.12 240 GLN A O 1
ATOM 1892 N N . HIS A 1 241 ? -10.576 18.820 46.841 1.00 35.81 241 HIS A N 1
ATOM 1893 C CA . HIS A 1 241 ? -11.157 19.050 48.168 1.00 35.81 241 HIS A CA 1
ATOM 1894 C C . HIS A 1 241 ? -11.704 17.803 48.880 1.00 35.81 241 HIS A C 1
ATOM 1896 O O . HIS A 1 241 ? -12.284 17.931 49.960 1.00 35.81 241 HIS A O 1
ATOM 1902 N N . THR A 1 242 ? -11.575 16.590 48.330 1.00 40.97 242 THR A N 1
ATOM 1903 C CA . THR A 1 242 ? -12.177 15.404 48.966 1.00 40.97 242 THR A CA 1
ATOM 1904 C C . THR A 1 242 ? -11.458 14.114 48.583 1.00 40.97 242 THR A C 1
ATOM 1906 O O . THR A 1 242 ? -11.107 13.885 47.428 1.00 40.97 242 THR A O 1
ATOM 1909 N N . VAL A 1 243 ? -11.242 13.240 49.569 1.00 43.62 243 VAL A N 1
ATOM 1910 C CA . VAL A 1 243 ? -10.690 11.898 49.350 1.00 43.62 243 VAL A CA 1
ATOM 1911 C C . VAL A 1 243 ? -11.845 10.907 49.371 1.00 43.62 243 VAL A C 1
ATOM 1913 O O . VAL A 1 243 ? -12.398 10.625 50.433 1.00 43.62 243 VAL A O 1
ATOM 1916 N N . HIS A 1 244 ? -12.188 10.354 48.210 1.00 46.06 244 HIS A N 1
ATOM 1917 C CA . HIS A 1 244 ? -13.143 9.254 48.123 1.00 46.06 244 HIS A CA 1
ATOM 1918 C C . HIS A 1 244 ? -12.391 7.920 48.085 1.00 46.06 244 HIS A C 1
ATOM 1920 O O . HIS A 1 244 ? -11.647 7.625 47.148 1.00 46.06 244 HIS A O 1
ATOM 1926 N N . ILE A 1 245 ? -12.568 7.122 49.142 1.00 42.19 245 ILE A N 1
ATOM 1927 C CA . ILE A 1 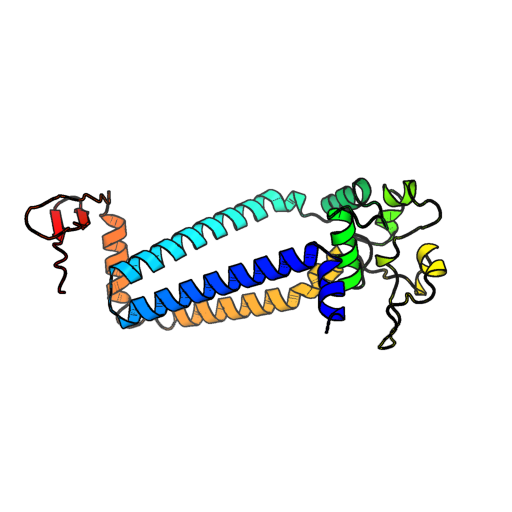245 ? -12.057 5.752 49.236 1.00 42.19 245 ILE A CA 1
ATOM 1928 C C . ILE A 1 245 ? -13.226 4.824 48.935 1.00 42.19 245 ILE A C 1
ATOM 1930 O O . ILE A 1 245 ? -14.136 4.680 49.750 1.00 42.19 245 ILE A O 1
ATOM 1934 N N . HIS A 1 246 ? -13.206 4.206 47.759 1.00 48.06 246 HIS A N 1
ATOM 1935 C CA . HIS A 1 246 ? -14.210 3.221 47.387 1.00 48.06 246 HIS A CA 1
ATOM 1936 C C . HIS A 1 246 ? -13.724 1.825 47.785 1.00 48.06 246 HIS A C 1
ATOM 1938 O O . HIS A 1 246 ? -12.757 1.302 47.231 1.00 48.06 246 HIS A O 1
ATOM 1944 N N . THR A 1 247 ? -14.395 1.222 48.765 1.00 40.56 247 THR A N 1
ATOM 1945 C CA . THR A 1 247 ? -14.248 -0.192 49.120 1.00 40.56 247 THR A CA 1
ATOM 1946 C C . THR A 1 247 ? -15.007 -1.038 48.105 1.00 40.56 247 THR A C 1
ATOM 1948 O O . THR A 1 247 ? -16.233 -1.120 48.137 1.00 40.56 247 THR A O 1
ATOM 1951 N N . VAL A 1 248 ? -14.286 -1.690 47.195 1.00 45.59 248 VAL A N 1
ATOM 1952 C CA . VAL A 1 248 ? -14.882 -2.702 46.318 1.00 45.59 248 VAL A CA 1
ATOM 1953 C C . VAL A 1 248 ? -14.931 -4.010 47.106 1.00 45.59 248 VAL A C 1
ATOM 1955 O O . VAL A 1 248 ? -13.917 -4.681 47.282 1.00 45.59 248 VAL A O 1
ATOM 1958 N N . ARG A 1 249 ? -16.102 -4.348 47.658 1.00 37.03 249 ARG A N 1
ATOM 1959 C CA . ARG A 1 249 ? -16.317 -5.633 48.336 1.00 37.03 249 ARG A CA 1
ATOM 1960 C C . ARG A 1 249 ? -16.501 -6.718 47.271 1.00 37.03 249 ARG A C 1
ATOM 1962 O O . ARG A 1 249 ? -17.462 -6.664 46.510 1.00 37.03 249 ARG A O 1
ATOM 1969 N N . TYR A 1 250 ? -15.592 -7.691 47.236 1.00 35.75 250 TYR A N 1
ATOM 1970 C CA . TYR A 1 250 ? -15.780 -8.936 46.489 1.00 35.75 250 TYR A CA 1
ATOM 1971 C C . TYR A 1 250 ? -16.955 -9.693 47.122 1.00 35.75 250 TYR A C 1
ATOM 1973 O O . TYR A 1 250 ? -16.905 -10.029 48.306 1.00 35.75 250 TYR A O 1
ATOM 1981 N N . ILE A 1 251 ? -18.028 -9.906 46.366 1.00 34.66 251 ILE A N 1
ATOM 1982 C CA . ILE A 1 251 ? -19.071 -10.866 46.732 1.00 34.66 251 ILE A CA 1
ATOM 1983 C C . ILE A 1 251 ? -18.716 -12.133 45.956 1.00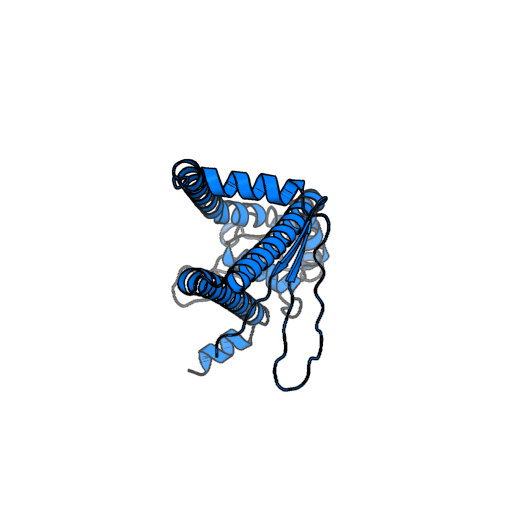 34.66 251 ILE A C 1
ATOM 1985 O O . ILE A 1 251 ? -18.790 -12.130 44.727 1.00 34.66 251 ILE A O 1
ATOM 1989 N N . GLY A 1 252 ? -18.210 -13.136 46.677 1.00 37.97 252 GLY A N 1
ATOM 1990 C CA . GLY A 1 252 ? -18.088 -14.506 46.176 1.00 37.97 252 GLY A CA 1
ATOM 1991 C C . GLY A 1 252 ? -19.450 -15.174 46.104 1.00 37.97 252 GLY A C 1
ATOM 1992 O O . GLY A 1 252 ? -20.294 -14.853 46.973 1.00 37.97 252 GLY A O 1
#

Organism: NCBI:txid62062

Sequence (252 aa):
PTGFREIVAANPLFFTGVYIILAMGAMLFLLGFLGCCGAIRENKCLLLFFFMLILVIFLAELAAAILAFIFREHLTREYFTKELKRHYQGYNNTDVFTGTWNAVMNSFDCCGVNSPEDFEESLFRLINPNEMVPAACCRRGSQPGDSAYISQDECLMGNMLFRNNKGCYSAVVDYFELYIYVAGALAIVVLTIEFISPPPNIAHSTRQLTDILGNVTSLTFYSTLAPPGGEYWFCRTVTQHTVHIHTVRYIG